Protein AF-A0A6P5JGG5-F1 (afdb_monomer)

Solvent-accessible surface area (backbone atoms only — not comparable to full-atom values): 11996 Å² total; per-residue (Å²): 116,68,72,63,50,55,55,50,57,61,66,70,49,57,68,66,60,53,52,51,54,51,48,25,52,50,51,41,48,39,41,73,68,64,76,42,62,71,80,71,36,51,83,51,68,70,52,35,77,75,64,67,46,61,65,31,62,60,45,39,80,40,52,75,60,67,95,48,72,66,32,54,51,52,52,52,51,49,55,51,48,55,53,49,52,56,50,48,56,54,50,48,52,17,49,50,34,15,51,49,33,42,54,17,65,76,40,54,86,45,74,42,68,51,94,83,77,43,79,47,43,27,62,50,46,50,58,52,50,41,52,50,37,47,73,74,68,47,70,52,68,41,42,50,50,10,43,52,53,19,48,53,50,42,39,50,68,65,47,40,36,73,38,98,87,36,62,72,75,82,68,79,57,69,69,56,51,73,72,65,60,74,77,77,84,57,92,82,68,72,71,55,78,89,70,45,92,84,68,58,82,77,75,75,79,120

Foldseek 3Di:
DVVVVVVVVLVPQPPVLNVLLVLLVVLQVCCVVVVDPPVQLDDDPVCCVPVVPCVSVVSVVSYQDHPDPSSVVVSVVSSVVSVVVVVVVLQVLLQVLLVLQLVLVVQQVDWDQDVVPDIDGSNCVLVVVLVVCVVVVHDSVSSVNSNVVSVVVCCQQPPQCPDDVRDRPDDDPVVCCVVPVDPDDDPPDDDDLVPDPPDDPVVVPD

Mean predicted aligned error: 13.87 Å

Structure (mmCIF, N/CA/C/O backbone):
data_AF-A0A6P5JGG5-F1
#
_entry.id   AF-A0A6P5JGG5-F1
#
loop_
_atom_site.group_PDB
_atom_site.id
_atom_site.type_symbol
_atom_site.label_atom_id
_atom_site.label_alt_id
_atom_site.label_comp_id
_atom_site.label_asym_id
_atom_site.label_entity_id
_atom_site.label_seq_id
_atom_site.pdbx_PDB_ins_code
_atom_site.Cartn_x
_atom_site.Cartn_y
_atom_site.Cartn_z
_atom_site.occupancy
_atom_site.B_iso_or_equiv
_atom_site.auth_seq_id
_atom_site.auth_comp_id
_atom_site.auth_asym_id
_atom_site.auth_atom_id
_atom_site.pdbx_PDB_model_num
ATOM 1 N N . MET A 1 1 ? 30.081 -18.752 -0.413 1.00 55.19 1 MET A N 1
ATOM 2 C CA . MET A 1 1 ? 28.907 -18.339 0.394 1.00 55.19 1 MET A CA 1
ATOM 3 C C . MET A 1 1 ? 28.265 -17.038 -0.102 1.00 55.19 1 MET A C 1
ATOM 5 O O . MET A 1 1 ? 27.046 -16.999 -0.140 1.00 55.19 1 MET A O 1
ATOM 9 N N . ALA A 1 2 ? 29.020 -16.039 -0.586 1.00 57.62 2 ALA A N 1
ATOM 10 C CA . ALA A 1 2 ? 28.464 -14.767 -1.088 1.00 57.62 2 ALA A CA 1
ATOM 11 C C . ALA A 1 2 ? 27.494 -14.886 -2.290 1.00 57.62 2 ALA A C 1
ATOM 13 O O . ALA A 1 2 ? 26.448 -14.246 -2.296 1.00 57.62 2 ALA A O 1
ATOM 14 N N . GLN A 1 3 ? 27.770 -15.761 -3.269 1.00 54.59 3 GLN A N 1
ATOM 15 C CA . GLN A 1 3 ? 26.869 -15.963 -4.422 1.00 54.59 3 GLN A CA 1
ATOM 16 C C . GLN A 1 3 ? 25.489 -16.525 -4.040 1.00 54.59 3 GLN A C 1
ATOM 18 O O . GLN A 1 3 ? 24.505 -16.249 -4.720 1.00 54.59 3 GLN A O 1
ATOM 23 N N . ARG A 1 4 ? 25.399 -17.288 -2.939 1.00 57.53 4 ARG A N 1
ATOM 24 C CA . ARG A 1 4 ? 24.115 -17.803 -2.439 1.00 57.53 4 ARG A CA 1
ATOM 25 C C . ARG A 1 4 ? 23.278 -16.714 -1.759 1.00 57.53 4 ARG A C 1
ATOM 27 O O . ARG A 1 4 ? 22.061 -16.806 -1.804 1.00 57.53 4 ARG A O 1
ATOM 34 N N . GLY A 1 5 ? 23.917 -15.687 -1.190 1.00 62.41 5 GLY A N 1
ATOM 35 C CA . GLY A 1 5 ? 23.232 -14.533 -0.599 1.00 62.41 5 GLY A CA 1
ATOM 36 C C . GLY A 1 5 ? 22.584 -13.640 -1.657 1.00 62.41 5 GLY A C 1
ATOM 37 O O . GLY A 1 5 ? 21.387 -13.395 -1.592 1.00 62.41 5 GLY A O 1
ATOM 38 N N . LEU A 1 6 ? 23.336 -13.263 -2.696 1.00 59.03 6 LEU A N 1
ATOM 39 C CA . LEU A 1 6 ? 22.831 -12.389 -3.768 1.00 59.03 6 LEU A CA 1
ATOM 40 C C . LEU A 1 6 ? 21.697 -13.028 -4.581 1.00 59.03 6 LEU A C 1
ATOM 42 O O . LEU A 1 6 ? 20.730 -12.359 -4.936 1.00 59.03 6 LEU A O 1
ATOM 46 N N . ALA A 1 7 ? 21.788 -14.331 -4.864 1.00 61.91 7 ALA A N 1
ATOM 47 C CA . ALA A 1 7 ? 20.718 -15.046 -5.556 1.00 61.91 7 ALA A CA 1
ATOM 48 C C . ALA A 1 7 ? 19.444 -15.156 -4.697 1.00 61.91 7 ALA A C 1
ATOM 50 O O . ALA A 1 7 ? 18.340 -15.096 -5.234 1.00 61.91 7 ALA A O 1
ATOM 51 N N . ALA A 1 8 ? 19.592 -15.281 -3.374 1.00 63.12 8 ALA A N 1
ATOM 52 C CA . ALA A 1 8 ? 18.467 -15.286 -2.445 1.00 63.12 8 ALA A CA 1
ATOM 53 C C . ALA A 1 8 ? 17.821 -13.895 -2.327 1.00 63.12 8 ALA A C 1
ATOM 55 O O . ALA A 1 8 ? 16.601 -13.796 -2.420 1.00 63.12 8 ALA A O 1
ATOM 56 N N . GLU A 1 9 ? 18.616 -12.826 -2.216 1.00 63.34 9 GLU A N 1
ATOM 57 C CA . GLU A 1 9 ? 18.125 -11.438 -2.211 1.00 63.34 9 GLU A CA 1
ATOM 58 C C . GLU A 1 9 ? 17.401 -11.087 -3.513 1.00 63.34 9 GLU A C 1
ATOM 60 O O . GLU A 1 9 ? 16.305 -10.529 -3.490 1.00 63.34 9 GLU A O 1
ATOM 65 N N . PHE A 1 10 ? 17.947 -11.500 -4.660 1.00 61.75 10 PHE A N 1
ATOM 66 C CA . PHE A 1 10 ? 17.285 -11.319 -5.950 1.00 61.75 10 PHE A CA 1
ATOM 67 C C . PHE A 1 10 ? 15.954 -12.077 -6.025 1.00 61.75 10 PHE A C 1
ATOM 69 O O . PHE A 1 10 ? 15.015 -11.621 -6.671 1.00 61.75 10 PHE A O 1
ATOM 76 N N . TRP A 1 11 ? 15.829 -13.230 -5.366 1.00 61.38 11 TRP A N 1
ATOM 77 C CA . TRP A 1 11 ? 14.583 -13.997 -5.376 1.00 61.38 11 TRP A CA 1
ATOM 78 C C . TRP A 1 11 ? 13.493 -13.428 -4.461 1.00 61.38 11 TRP A C 1
ATOM 80 O O . TRP A 1 11 ? 12.318 -13.692 -4.700 1.00 61.38 11 TRP A O 1
ATOM 90 N N . GLN A 1 12 ? 13.860 -12.613 -3.468 1.00 67.38 12 GLN A N 1
ATOM 91 C CA . GLN A 1 12 ? 12.904 -11.950 -2.574 1.00 67.38 12 GLN A CA 1
ATOM 92 C C . GLN A 1 12 ? 12.231 -10.719 -3.195 1.00 67.38 12 GLN A C 1
ATOM 94 O O . GLN A 1 12 ? 11.143 -10.333 -2.772 1.00 67.38 12 GLN A O 1
ATOM 99 N N . VAL A 1 13 ? 12.846 -10.103 -4.207 1.00 69.50 13 VAL A N 1
ATOM 100 C CA . VAL A 1 13 ? 12.252 -8.966 -4.923 1.00 69.50 13 VAL A CA 1
ATOM 101 C C . VAL A 1 13 ? 11.048 -9.450 -5.750 1.00 69.50 13 VAL A C 1
ATOM 103 O O . VAL A 1 13 ? 11.174 -10.465 -6.446 1.00 69.50 13 VAL A O 1
ATOM 106 N N . PRO A 1 14 ? 9.903 -8.729 -5.751 1.00 73.69 14 PRO A N 1
ATOM 107 C CA . PRO A 1 14 ? 8.733 -9.106 -6.539 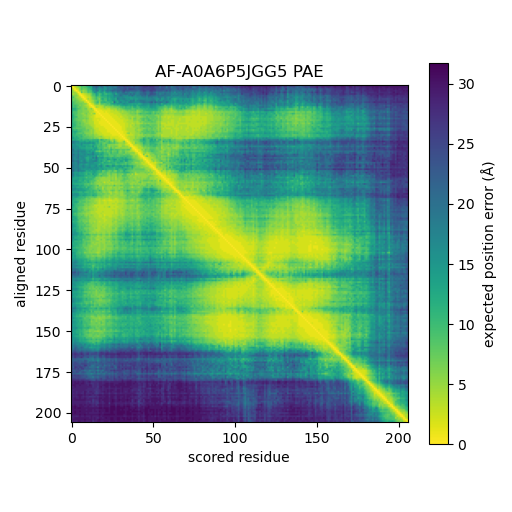1.00 73.69 14 PRO A CA 1
ATOM 108 C C . PRO A 1 14 ? 9.096 -9.394 -7.997 1.00 73.69 14 PRO A C 1
ATOM 110 O O . PRO A 1 14 ? 9.835 -8.631 -8.627 1.00 73.69 14 PRO A O 1
ATOM 113 N N . ALA A 1 15 ? 8.552 -10.483 -8.552 1.00 76.38 15 ALA A N 1
ATOM 114 C CA . ALA A 1 15 ? 8.875 -10.935 -9.908 1.00 76.38 15 ALA A CA 1
ATOM 115 C C . ALA A 1 15 ? 8.672 -9.829 -10.957 1.00 76.38 15 ALA A C 1
ATOM 117 O O . ALA A 1 15 ? 9.469 -9.706 -11.886 1.00 76.38 15 ALA A O 1
ATOM 118 N N . VAL A 1 16 ? 7.654 -8.988 -10.754 1.00 79.06 16 VAL A N 1
ATOM 119 C CA . VAL A 1 16 ? 7.339 -7.836 -11.607 1.00 79.06 16 VAL A CA 1
ATOM 120 C C . VAL A 1 16 ? 8.477 -6.814 -11.606 1.00 79.06 16 VAL A C 1
ATOM 122 O O . VAL A 1 16 ? 8.940 -6.434 -12.677 1.00 79.06 16 VAL A O 1
ATOM 125 N N . THR A 1 17 ? 8.994 -6.429 -10.435 1.00 83.00 17 THR A N 1
ATOM 126 C CA . THR A 1 17 ? 10.104 -5.472 -10.317 1.00 83.00 17 THR A CA 1
ATOM 127 C C . THR A 1 17 ? 11.356 -5.999 -11.010 1.00 83.00 17 THR A C 1
ATOM 129 O O . THR A 1 17 ? 11.998 -5.265 -11.751 1.00 83.00 17 THR A O 1
ATOM 132 N N . ARG A 1 18 ? 11.685 -7.286 -10.843 1.00 83.19 18 ARG A N 1
ATOM 133 C CA . ARG A 1 18 ? 12.862 -7.886 -11.497 1.00 83.19 18 ARG A CA 1
ATOM 134 C C . ARG A 1 18 ? 12.721 -7.987 -13.006 1.00 83.19 18 ARG A C 1
ATOM 136 O O . ARG A 1 18 ? 13.678 -7.730 -13.726 1.00 83.19 18 ARG A O 1
ATOM 143 N N . ALA A 1 19 ? 11.551 -8.414 -13.480 1.00 84.44 19 ALA A N 1
ATOM 144 C CA . ALA A 1 19 ? 11.280 -8.507 -14.907 1.00 84.44 19 ALA A CA 1
ATOM 145 C C . ALA A 1 19 ? 11.372 -7.118 -15.545 1.00 84.44 19 ALA A C 1
ATOM 147 O O . ALA A 1 19 ? 11.990 -6.970 -16.595 1.00 84.44 19 ALA A O 1
ATOM 148 N N . TYR A 1 20 ? 10.843 -6.096 -14.866 1.00 85.19 20 TYR A N 1
ATOM 149 C CA . TYR A 1 20 ? 10.908 -4.711 -15.312 1.00 85.19 20 TYR A CA 1
ATOM 150 C C . TYR A 1 20 ? 12.345 -4.177 -15.350 1.00 85.19 20 TYR A C 1
ATOM 152 O O . TYR A 1 20 ? 12.772 -3.656 -16.379 1.00 85.19 20 TYR A O 1
ATOM 160 N N . THR A 1 21 ? 13.132 -4.351 -14.282 1.00 85.31 21 THR A N 1
ATOM 161 C CA . THR A 1 21 ? 14.531 -3.887 -14.253 1.00 85.31 21 THR A CA 1
ATOM 162 C C . THR A 1 21 ? 15.405 -4.638 -15.258 1.00 85.31 21 THR A C 1
ATOM 164 O O . THR A 1 21 ? 16.202 -4.009 -15.954 1.00 85.31 21 THR A O 1
ATOM 167 N N . ALA A 1 22 ? 15.219 -5.951 -15.420 1.00 86.56 22 ALA A N 1
ATOM 168 C CA . ALA A 1 22 ? 15.910 -6.736 -16.442 1.00 86.56 22 ALA A CA 1
ATOM 169 C C . ALA A 1 22 ? 15.546 -6.272 -17.857 1.00 86.56 22 ALA A C 1
ATOM 171 O O . ALA A 1 22 ? 16.435 -6.106 -18.689 1.00 86.56 22 ALA A O 1
ATOM 172 N N . ALA A 1 23 ? 14.264 -6.005 -18.119 1.00 86.94 23 ALA A N 1
ATOM 173 C CA . ALA A 1 23 ? 13.815 -5.494 -19.405 1.00 86.94 23 ALA A CA 1
ATOM 174 C C . ALA A 1 23 ? 14.431 -4.120 -19.711 1.00 86.94 23 ALA A C 1
ATOM 176 O O . ALA A 1 23 ? 14.929 -3.937 -20.815 1.00 86.94 23 ALA A O 1
ATOM 177 N N . CYS A 1 24 ? 14.505 -3.212 -18.729 1.00 86.44 24 CYS A N 1
ATOM 178 C CA . CYS A 1 24 ? 15.156 -1.905 -18.879 1.00 86.44 24 CYS A CA 1
ATOM 179 C C . CYS A 1 24 ? 16.655 -2.033 -19.204 1.00 86.44 24 CYS A C 1
ATOM 181 O O . CYS A 1 24 ? 17.160 -1.360 -20.102 1.00 86.44 24 CYS A O 1
ATOM 183 N N . VAL A 1 25 ? 17.381 -2.920 -18.508 1.00 86.50 25 VAL A N 1
ATOM 184 C CA . VAL A 1 25 ? 18.809 -3.174 -18.788 1.00 86.50 25 VAL A CA 1
ATOM 185 C C . VAL A 1 25 ? 18.995 -3.773 -20.180 1.00 86.50 25 VAL A C 1
ATOM 187 O O . VAL A 1 25 ? 19.870 -3.328 -20.919 1.00 86.50 25 VAL A O 1
ATOM 190 N N . LEU A 1 26 ? 18.162 -4.745 -20.559 1.00 87.62 26 LEU A N 1
ATOM 191 C CA . LEU A 1 26 ? 18.212 -5.385 -21.874 1.00 87.62 26 LEU A CA 1
ATOM 192 C C . LEU A 1 26 ? 17.920 -4.394 -23.000 1.00 87.62 26 LEU A C 1
ATOM 194 O O . LEU A 1 26 ? 18.652 -4.373 -23.987 1.00 87.62 26 LEU A O 1
ATOM 198 N N . THR A 1 27 ? 16.898 -3.547 -22.854 1.00 84.38 27 THR A N 1
ATOM 199 C CA . THR A 1 27 ? 16.580 -2.526 -23.858 1.00 84.38 27 THR A CA 1
ATOM 200 C C . THR A 1 27 ? 17.710 -1.518 -24.005 1.00 84.38 27 THR A C 1
ATOM 202 O O . THR A 1 27 ? 18.071 -1.171 -25.126 1.00 84.38 27 THR A O 1
ATOM 205 N N . THR A 1 28 ? 18.329 -1.092 -22.902 1.00 85.88 28 THR A N 1
ATOM 206 C CA . THR A 1 28 ? 19.454 -0.156 -22.969 1.00 85.88 28 THR A CA 1
ATOM 207 C C . THR A 1 28 ? 20.703 -0.809 -23.566 1.00 85.88 28 THR A C 1
ATOM 209 O O . THR A 1 28 ? 21.387 -0.186 -24.375 1.00 85.88 28 THR A O 1
ATOM 212 N N . ALA A 1 29 ? 20.984 -2.076 -23.249 1.00 85.38 29 ALA A N 1
ATOM 213 C CA . ALA A 1 29 ? 22.081 -2.826 -23.858 1.00 85.38 29 ALA A CA 1
ATOM 214 C C . ALA A 1 29 ? 21.872 -3.037 -25.368 1.00 85.38 29 ALA A C 1
ATOM 216 O O . ALA A 1 29 ? 22.810 -2.865 -26.141 1.00 85.38 29 ALA A O 1
ATOM 217 N N . ALA A 1 30 ? 20.645 -3.336 -25.807 1.00 84.50 30 ALA A N 1
ATOM 218 C CA . ALA A 1 30 ? 20.314 -3.490 -27.224 1.00 84.50 30 ALA A CA 1
ATOM 219 C C . ALA A 1 30 ? 20.532 -2.197 -28.029 1.00 84.50 30 ALA A C 1
ATOM 221 O O . ALA A 1 30 ? 20.977 -2.258 -29.174 1.00 84.50 30 ALA A O 1
ATOM 222 N N . VAL A 1 31 ? 20.273 -1.033 -27.423 1.00 81.62 31 VAL A N 1
ATOM 223 C CA . VAL A 1 31 ? 20.563 0.274 -28.036 1.00 81.62 31 VAL A CA 1
ATOM 224 C C . VAL A 1 31 ? 22.072 0.528 -28.125 1.00 81.62 31 VAL A C 1
ATOM 226 O O . VAL A 1 31 ? 22.538 1.049 -29.133 1.00 81.62 31 VAL A O 1
ATOM 229 N N . GLN A 1 32 ? 22.849 0.121 -27.115 1.00 80.75 32 GLN A N 1
ATOM 230 C CA . GLN A 1 32 ? 24.312 0.285 -27.113 1.00 80.75 32 GLN A CA 1
ATOM 231 C C . GLN A 1 32 ? 25.035 -0.664 -28.076 1.00 80.75 32 GLN A C 1
ATOM 233 O O . GLN A 1 32 ? 26.089 -0.321 -28.595 1.00 80.75 32 GLN A O 1
ATOM 238 N N . LEU A 1 33 ? 24.467 -1.844 -28.334 1.00 84.25 33 LEU A N 1
ATOM 239 C CA . LEU A 1 33 ? 24.951 -2.779 -29.354 1.00 84.25 33 LEU A CA 1
ATOM 240 C C . LEU A 1 33 ? 24.540 -2.371 -30.780 1.00 84.25 33 LEU A C 1
ATOM 242 O O . LEU A 1 33 ? 24.720 -3.157 -31.706 1.00 84.25 33 LEU A O 1
ATOM 246 N N . GLU A 1 34 ? 23.937 -1.188 -30.945 1.00 81.19 34 GLU A N 1
ATOM 247 C CA . GLU A 1 34 ? 23.398 -0.662 -32.207 1.00 81.19 34 GLU A CA 1
ATOM 248 C C . GLU A 1 34 ? 22.393 -1.600 -32.907 1.00 81.19 34 GLU A C 1
ATOM 250 O O . GLU A 1 34 ? 22.051 -1.404 -34.072 1.00 81.19 34 GLU A O 1
ATOM 255 N N . LEU A 1 35 ? 21.843 -2.590 -32.189 1.00 74.56 35 LEU A N 1
ATOM 256 C CA . LEU A 1 35 ? 20.816 -3.499 -32.709 1.00 74.56 35 LEU A CA 1
ATOM 257 C C . LEU A 1 35 ? 19.504 -2.751 -32.989 1.00 74.56 35 LEU A C 1
ATOM 259 O O . LEU A 1 35 ? 18.740 -3.145 -33.869 1.00 74.56 35 LEU A O 1
ATOM 263 N N . ILE A 1 36 ? 19.232 -1.685 -32.226 1.00 73.75 36 ILE A N 1
ATOM 264 C CA . ILE A 1 36 ? 18.039 -0.843 -32.350 1.00 73.75 36 ILE A CA 1
ATOM 265 C C . ILE A 1 36 ? 18.444 0.624 -32.178 1.00 73.75 36 ILE A C 1
ATOM 267 O O . ILE A 1 36 ? 19.040 0.997 -31.169 1.00 73.75 36 ILE A O 1
ATOM 271 N N . THR A 1 37 ? 18.096 1.486 -33.137 1.00 76.25 37 THR A N 1
ATOM 272 C CA . THR A 1 37 ? 18.395 2.920 -33.024 1.00 76.25 37 THR A CA 1
ATOM 273 C C . THR A 1 37 ? 17.428 3.612 -32.051 1.00 76.25 37 THR A C 1
ATOM 275 O O . THR A 1 37 ? 16.229 3.316 -32.065 1.00 76.25 37 THR A O 1
ATOM 278 N N . PRO A 1 38 ? 17.884 4.593 -31.244 1.00 71.50 38 PRO A N 1
ATOM 279 C CA . PRO A 1 38 ? 17.025 5.320 -30.298 1.00 71.50 38 PRO A CA 1
ATOM 280 C C . PRO A 1 38 ? 15.770 5.934 -30.945 1.00 71.50 38 PRO A C 1
ATOM 282 O O . PRO A 1 38 ? 14.702 5.991 -30.337 1.00 71.50 38 PRO A O 1
ATOM 285 N N . PHE A 1 39 ? 15.868 6.327 -32.220 1.00 71.12 39 PHE A N 1
ATOM 286 C CA . PHE A 1 39 ? 14.763 6.874 -33.014 1.00 71.12 39 PHE A CA 1
ATOM 287 C C . PHE A 1 39 ? 13.596 5.890 -33.224 1.00 71.12 39 PHE A C 1
ATOM 289 O O . PHE A 1 39 ? 12.461 6.304 -33.473 1.00 71.12 39 PHE A O 1
ATOM 296 N N . GLN A 1 40 ? 13.830 4.581 -33.107 1.00 64.69 40 GLN A N 1
ATOM 297 C CA . GLN A 1 40 ? 12.775 3.568 -33.190 1.00 64.69 40 GLN A CA 1
ATOM 298 C C . GLN A 1 40 ? 12.011 3.375 -31.870 1.00 64.69 40 GLN A C 1
ATOM 300 O O . GLN A 1 40 ? 10.898 2.854 -31.903 1.00 64.69 40 GLN A O 1
ATOM 305 N N . LEU A 1 41 ? 12.556 3.828 -30.736 1.00 68.94 41 LEU A N 1
ATOM 306 C CA . LEU A 1 41 ? 11.903 3.753 -29.421 1.00 68.94 41 LEU A CA 1
ATOM 307 C C . LEU A 1 41 ? 11.183 5.051 -29.033 1.00 68.94 41 LEU A C 1
ATOM 309 O O . LEU A 1 41 ? 10.372 5.051 -28.107 1.00 68.94 41 LEU A O 1
ATOM 313 N N . TYR A 1 42 ? 11.464 6.153 -29.732 1.00 69.44 42 TYR A N 1
ATOM 314 C CA . TYR A 1 42 ? 10.797 7.425 -29.482 1.00 69.44 42 TYR A CA 1
ATOM 315 C C . TYR A 1 42 ? 9.284 7.321 -29.727 1.00 69.44 42 TYR A C 1
ATOM 317 O O . TYR A 1 42 ? 8.829 6.700 -30.699 1.00 69.44 42 TYR A O 1
ATOM 325 N N . PHE A 1 43 ? 8.511 7.944 -28.834 1.00 71.06 43 PHE A N 1
ATOM 326 C CA . PHE A 1 43 ? 7.058 7.985 -28.910 1.00 71.06 43 PHE A CA 1
ATOM 327 C C . PHE A 1 43 ? 6.625 8.864 -30.089 1.00 71.06 43 PHE A C 1
ATOM 329 O O . PHE A 1 43 ? 6.762 10.084 -30.051 1.00 71.06 43 PHE A O 1
ATOM 336 N N . ASN A 1 44 ? 6.103 8.240 -31.147 1.00 73.75 44 ASN A N 1
ATOM 337 C CA . ASN A 1 44 ? 5.507 8.946 -32.277 1.00 73.75 44 ASN A CA 1
ATOM 338 C C . ASN A 1 44 ? 4.041 8.499 -32.450 1.00 73.75 44 ASN A C 1
ATOM 340 O O . ASN A 1 44 ? 3.809 7.378 -32.919 1.00 73.75 44 ASN A O 1
ATOM 344 N N . PRO A 1 45 ? 3.060 9.339 -32.070 1.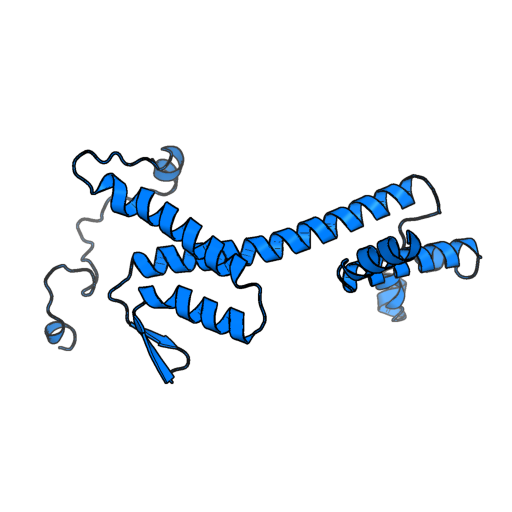00 65.38 45 PRO A N 1
ATOM 345 C CA . PRO A 1 45 ? 1.648 8.961 -32.052 1.00 65.38 45 PRO A CA 1
ATOM 346 C C . PRO A 1 45 ? 1.102 8.642 -33.452 1.00 65.38 45 PRO A C 1
ATOM 348 O O . PRO A 1 45 ? 0.327 7.697 -33.597 1.00 65.38 45 PRO A O 1
ATOM 351 N N . ASP A 1 46 ? 1.562 9.326 -34.504 1.00 71.50 46 ASP A N 1
ATOM 352 C CA . ASP A 1 46 ? 1.093 9.095 -35.877 1.00 71.50 46 ASP A CA 1
ATOM 353 C C . ASP A 1 46 ? 1.404 7.680 -36.386 1.00 71.50 46 ASP A C 1
ATOM 355 O O . ASP A 1 46 ? 0.567 7.044 -37.033 1.00 71.50 46 ASP A O 1
ATOM 359 N N . LEU A 1 47 ? 2.588 7.143 -36.070 1.00 63.91 47 LEU A N 1
ATOM 360 C CA . LEU A 1 47 ? 2.967 5.783 -36.475 1.00 63.91 47 LEU A CA 1
ATOM 361 C C . LEU A 1 47 ? 2.276 4.700 -35.639 1.00 63.91 47 LEU A C 1
ATOM 363 O O . LEU A 1 47 ? 2.051 3.597 -36.141 1.00 63.91 47 LEU A O 1
ATOM 367 N N . ILE A 1 48 ? 1.926 5.000 -34.390 1.00 70.81 48 ILE A N 1
ATOM 368 C CA . ILE A 1 48 ? 1.243 4.057 -33.499 1.00 70.81 48 ILE A CA 1
ATOM 369 C C . ILE A 1 48 ? -0.199 3.851 -33.971 1.00 70.81 48 ILE A C 1
ATOM 371 O O . ILE A 1 48 ? -0.615 2.707 -34.152 1.00 70.81 48 ILE A O 1
ATOM 375 N N . PHE A 1 49 ? -0.926 4.935 -34.261 1.00 71.94 49 PHE A N 1
ATOM 376 C CA . PHE A 1 49 ? -2.334 4.857 -34.659 1.00 71.94 49 PHE A CA 1
ATOM 377 C C . PHE A 1 49 ? -2.543 4.482 -36.131 1.00 71.94 49 PHE A C 1
ATOM 379 O O . PHE A 1 49 ? -3.516 3.803 -36.443 1.00 71.94 49 PHE A O 1
ATOM 386 N N . ARG A 1 50 ? -1.640 4.869 -37.046 1.00 74.44 50 ARG A N 1
ATOM 387 C CA . ARG A 1 50 ? -1.791 4.541 -38.479 1.00 74.44 50 ARG A CA 1
ATOM 388 C C . ARG A 1 50 ? -1.149 3.220 -38.900 1.00 74.44 50 ARG A C 1
ATOM 390 O O . ARG A 1 50 ? -1.597 2.633 -39.879 1.00 74.44 50 ARG A O 1
ATOM 397 N N . LYS A 1 51 ? -0.090 2.760 -38.220 1.00 74.94 51 LYS A N 1
ATOM 398 C CA . LYS A 1 51 ? 0.670 1.547 -38.596 1.00 74.94 51 LYS A CA 1
ATOM 399 C C . LYS A 1 51 ? 0.692 0.453 -37.519 1.00 74.94 51 LYS A C 1
ATOM 401 O O . LYS A 1 51 ? 1.457 -0.496 -37.664 1.00 74.94 51 LYS A O 1
ATOM 406 N N . PHE A 1 52 ? -0.118 0.570 -36.460 1.00 76.00 52 PHE A N 1
ATOM 407 C CA . PHE A 1 52 ? -0.248 -0.427 -35.382 1.00 76.00 52 PHE A CA 1
ATOM 408 C C . PHE A 1 52 ? 1.089 -0.860 -34.742 1.00 76.00 52 PHE A C 1
ATOM 410 O O . PHE A 1 52 ? 1.253 -2.000 -34.310 1.00 76.00 52 PHE A O 1
ATOM 417 N N . GLN 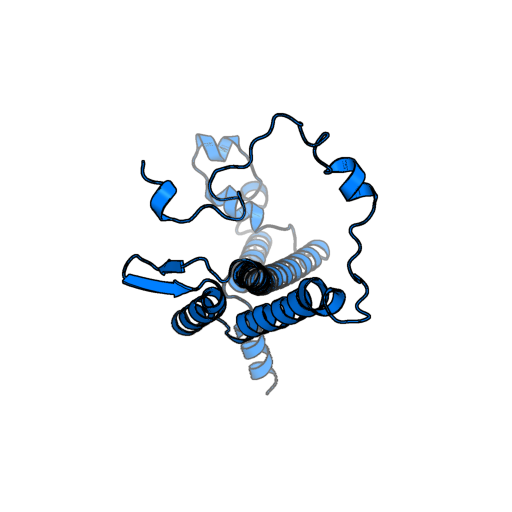A 1 53 ? 2.060 0.053 -34.630 1.00 74.94 53 GLN A N 1
ATOM 418 C CA . GLN A 1 53 ? 3.352 -0.224 -33.983 1.00 74.94 53 GLN A CA 1
ATOM 419 C C . GLN A 1 53 ? 3.272 -0.098 -32.449 1.00 74.94 53 GLN A C 1
ATOM 421 O O . GLN A 1 53 ? 3.959 0.725 -31.844 1.00 74.94 53 GLN A O 1
ATOM 426 N N . VAL A 1 54 ? 2.417 -0.902 -31.808 1.00 77.12 54 VAL A N 1
ATOM 427 C CA . VAL A 1 54 ? 2.123 -0.843 -30.357 1.00 77.12 54 VAL A CA 1
ATOM 428 C C . VAL A 1 54 ? 3.329 -1.124 -29.462 1.00 77.12 54 VAL A C 1
ATOM 430 O O . VAL A 1 54 ? 3.388 -0.621 -28.342 1.00 77.12 54 VAL A O 1
ATOM 433 N N . TRP A 1 55 ? 4.332 -1.853 -29.955 1.00 71.25 55 TRP A N 1
ATOM 434 C CA . TRP A 1 55 ? 5.571 -2.110 -29.215 1.00 71.25 55 TRP A CA 1
ATOM 435 C C . TRP A 1 55 ? 6.296 -0.824 -28.797 1.00 71.25 55 TRP A C 1
ATOM 437 O O . TRP A 1 55 ? 6.917 -0.814 -27.738 1.00 71.25 55 TRP A O 1
ATOM 447 N N . ARG A 1 56 ? 6.147 0.277 -29.555 1.00 76.31 56 ARG A N 1
ATOM 448 C CA . ARG A 1 56 ? 6.734 1.589 -29.224 1.00 76.31 56 ARG A CA 1
ATOM 449 C C . ARG A 1 56 ? 6.225 2.157 -27.903 1.00 76.31 56 ARG A C 1
ATOM 451 O O . ARG A 1 56 ? 6.974 2.852 -27.226 1.00 76.31 56 ARG A O 1
ATOM 458 N N . LEU A 1 57 ? 4.979 1.854 -27.532 1.00 73.75 57 LEU A N 1
ATOM 459 C CA . LEU A 1 57 ? 4.403 2.280 -26.256 1.00 73.75 57 LEU A CA 1
ATOM 460 C C . LEU A 1 57 ? 5.143 1.620 -25.100 1.00 73.75 57 LEU A C 1
ATOM 462 O O . LEU A 1 57 ? 5.602 2.302 -24.193 1.00 73.75 57 LEU A O 1
ATOM 466 N N . VAL A 1 58 ? 5.317 0.300 -25.172 1.00 75.38 58 VAL A N 1
ATOM 467 C CA . VAL A 1 58 ? 5.982 -0.470 -24.118 1.00 75.38 58 VAL A CA 1
ATOM 468 C C . VAL A 1 58 ? 7.462 -0.100 -24.041 1.00 75.38 58 VAL A C 1
ATOM 470 O O . VAL A 1 58 ? 7.958 0.222 -22.967 1.00 75.38 58 VAL A O 1
ATOM 473 N N . THR A 1 59 ? 8.175 -0.058 -25.169 1.00 75.88 59 THR A N 1
ATOM 474 C CA . THR A 1 59 ? 9.615 0.248 -25.177 1.00 75.88 59 THR A CA 1
ATOM 475 C C . THR A 1 59 ? 9.938 1.668 -24.717 1.00 75.88 59 THR A C 1
ATOM 477 O O . THR A 1 59 ? 11.042 1.898 -24.234 1.00 75.88 59 THR A O 1
ATOM 480 N N . ASN A 1 60 ? 8.998 2.613 -24.833 1.00 75.50 60 ASN A N 1
ATOM 481 C CA . ASN A 1 60 ? 9.180 3.974 -24.332 1.00 75.50 60 ASN A CA 1
ATOM 482 C C . ASN A 1 60 ? 9.251 4.023 -22.797 1.00 75.50 60 ASN A C 1
ATOM 484 O O . ASN A 1 60 ? 10.112 4.709 -22.261 1.00 75.50 60 ASN A O 1
ATOM 488 N N . PHE A 1 61 ? 8.422 3.241 -22.098 1.00 75.19 61 PHE A N 1
ATOM 489 C CA . PHE A 1 61 ? 8.478 3.145 -20.634 1.00 75.19 61 PHE A CA 1
ATOM 490 C C . PHE A 1 61 ? 9.733 2.421 -20.123 1.00 75.19 61 PHE A C 1
ATOM 492 O O . PHE A 1 61 ? 10.180 2.671 -19.005 1.00 75.19 61 PHE A O 1
ATOM 499 N N . LEU A 1 62 ? 10.307 1.526 -20.933 1.00 75.38 62 LEU A N 1
ATOM 500 C CA . LEU A 1 62 ? 11.501 0.752 -20.579 1.00 75.38 62 LEU A CA 1
ATOM 501 C C . LEU A 1 62 ? 12.814 1.506 -20.861 1.00 75.38 62 LEU A C 1
ATOM 503 O O . LEU A 1 62 ? 13.850 1.186 -20.276 1.00 75.38 62 LEU A O 1
ATOM 507 N N . PHE A 1 63 ? 12.797 2.498 -21.755 1.00 78.31 63 PHE A N 1
ATOM 508 C CA . PHE A 1 63 ? 13.997 3.207 -22.189 1.00 78.31 63 PHE A CA 1
ATOM 509 C C . PHE A 1 63 ? 14.206 4.521 -21.427 1.00 78.31 63 PHE A C 1
ATOM 511 O O . PHE A 1 63 ? 13.548 5.524 -21.689 1.00 78.31 63 PHE A O 1
ATOM 518 N N . PHE A 1 64 ? 15.202 4.535 -20.538 1.00 73.00 64 PHE A N 1
ATOM 519 C CA . PHE A 1 64 ? 15.579 5.710 -19.734 1.00 73.00 64 PHE A CA 1
ATOM 520 C C . PHE A 1 64 ? 16.736 6.535 -20.325 1.00 73.00 64 PHE A C 1
ATOM 522 O O . PHE A 1 64 ? 17.197 7.487 -19.696 1.00 73.00 64 PHE A O 1
ATOM 529 N N . GLY A 1 65 ? 17.216 6.188 -21.524 1.00 76.19 65 GLY A N 1
ATOM 530 C CA . GLY A 1 65 ? 18.345 6.856 -22.177 1.00 76.19 65 GLY A CA 1
ATOM 531 C C . GLY A 1 65 ? 19.652 6.046 -22.162 1.00 76.19 65 GLY A C 1
ATOM 532 O O . GLY A 1 65 ? 19.649 4.864 -21.813 1.00 76.19 65 GLY A O 1
ATOM 533 N N . PRO A 1 66 ? 20.777 6.659 -22.584 1.00 77.06 66 PRO A N 1
ATOM 534 C CA . PRO A 1 66 ? 22.078 5.992 -22.676 1.00 77.06 66 PRO A CA 1
ATOM 535 C C . PRO A 1 66 ? 22.626 5.561 -21.306 1.00 77.06 66 PRO A C 1
ATOM 537 O O . PRO A 1 66 ? 22.280 6.139 -20.273 1.00 77.06 66 PRO A O 1
ATOM 540 N N . LEU A 1 67 ? 23.523 4.561 -21.299 1.00 78.00 67 LEU A N 1
ATOM 541 C CA . LEU A 1 67 ? 24.194 4.105 -20.073 1.00 78.00 67 LEU A CA 1
ATOM 542 C C . LEU A 1 67 ? 25.067 5.230 -19.509 1.00 78.00 67 LEU A C 1
ATOM 544 O O . LEU A 1 67 ? 26.137 5.530 -20.031 1.00 78.00 67 LEU A O 1
ATOM 548 N N . GLY A 1 68 ? 24.596 5.841 -18.430 1.00 82.31 68 GLY A N 1
ATOM 549 C CA . GLY A 1 68 ? 25.284 6.907 -17.719 1.00 82.31 68 GLY A CA 1
ATOM 550 C C . GLY A 1 68 ? 24.683 7.118 -16.335 1.00 82.31 68 GLY A C 1
ATOM 551 O O . GLY A 1 68 ? 23.842 6.344 -15.872 1.00 82.31 68 GLY A O 1
ATOM 552 N N . PHE A 1 69 ? 25.093 8.199 -15.680 1.00 84.69 69 PHE A N 1
ATOM 553 C CA . PHE A 1 69 ? 24.653 8.540 -14.325 1.00 84.69 69 PHE A CA 1
ATOM 554 C C . PHE A 1 69 ? 23.126 8.687 -14.214 1.00 84.69 69 PHE A C 1
ATOM 556 O O . PHE A 1 69 ? 22.516 8.199 -13.265 1.00 84.69 69 PHE A O 1
ATOM 563 N N . SER A 1 70 ? 22.486 9.269 -15.234 1.00 83.62 70 SER A N 1
ATOM 564 C CA . SER A 1 70 ? 21.028 9.410 -15.305 1.00 83.62 70 SER A CA 1
ATOM 565 C C . SER A 1 70 ? 20.308 8.059 -15.341 1.00 83.62 70 SER A C 1
ATOM 567 O O . SER A 1 70 ? 19.315 7.888 -14.641 1.00 83.62 70 SER A O 1
ATOM 569 N N . PHE A 1 71 ? 20.805 7.076 -16.099 1.00 86.38 71 PHE A N 1
ATOM 570 C CA . PHE A 1 71 ? 20.203 5.737 -16.150 1.00 86.38 71 PHE A CA 1
ATOM 571 C C . PHE A 1 71 ? 20.261 5.044 -14.782 1.00 86.38 71 PHE A C 1
ATOM 573 O O . PHE A 1 71 ? 19.269 4.472 -14.330 1.00 86.38 71 PHE A O 1
ATOM 580 N N . PHE A 1 72 ? 21.398 5.152 -14.091 1.00 87.12 72 PHE A N 1
ATOM 581 C CA . PHE A 1 72 ? 21.583 4.557 -12.769 1.00 87.12 72 PHE A CA 1
ATOM 582 C C . PHE A 1 72 ? 20.599 5.115 -11.730 1.00 87.12 72 PHE A C 1
ATOM 584 O O . PHE A 1 72 ? 19.941 4.341 -11.036 1.00 87.12 72 PHE A O 1
ATOM 591 N N . PHE A 1 73 ? 20.426 6.439 -11.653 1.00 88.12 73 PHE A N 1
ATOM 592 C CA . PHE A 1 73 ? 19.454 7.022 -10.721 1.00 88.12 73 PHE A CA 1
ATOM 593 C C . PHE A 1 73 ? 18.009 6.709 -11.066 1.00 88.12 73 PHE A C 1
ATOM 595 O O . PHE A 1 73 ? 17.226 6.459 -10.154 1.00 88.12 73 PHE A O 1
ATOM 602 N N . ASN A 1 74 ? 17.651 6.689 -12.352 1.00 87.25 74 ASN A N 1
ATOM 603 C CA . ASN A 1 74 ? 16.313 6.271 -12.762 1.00 87.25 74 ASN A CA 1
ATOM 604 C C . ASN A 1 74 ? 16.039 4.827 -12.321 1.00 87.25 74 ASN A C 1
ATOM 606 O O . ASN A 1 74 ? 14.981 4.548 -11.765 1.00 87.25 74 ASN A O 1
ATOM 610 N N . MET A 1 75 ? 17.020 3.930 -12.465 1.00 86.06 75 MET A N 1
ATOM 611 C CA . MET A 1 75 ? 16.903 2.551 -11.991 1.00 86.06 75 MET A CA 1
ATOM 612 C C . MET A 1 75 ? 16.714 2.469 -10.468 1.00 86.06 75 MET A C 1
ATOM 614 O O . MET A 1 75 ? 15.837 1.743 -9.998 1.00 86.06 75 MET A O 1
ATOM 618 N N . LEU A 1 76 ? 17.494 3.230 -9.691 1.00 87.88 76 LEU A N 1
ATOM 619 C CA . LEU A 1 76 ? 17.337 3.286 -8.233 1.00 87.88 76 LEU A CA 1
ATOM 620 C C . LEU A 1 76 ? 15.974 3.849 -7.816 1.00 87.88 76 LEU A C 1
ATOM 622 O O . LEU A 1 76 ? 15.329 3.293 -6.929 1.00 87.88 76 LEU A O 1
ATOM 626 N N . PHE A 1 77 ? 15.518 4.921 -8.468 1.00 89.00 77 PHE A N 1
ATOM 627 C CA . PHE A 1 77 ? 14.220 5.529 -8.190 1.00 89.00 77 PHE A CA 1
ATOM 628 C C . PHE A 1 77 ? 13.075 4.550 -8.457 1.00 89.00 77 PHE A C 1
ATOM 630 O O . PHE A 1 77 ? 12.188 4.406 -7.622 1.00 89.00 77 PHE A O 1
ATOM 637 N N . LEU A 1 78 ? 13.120 3.818 -9.574 1.00 87.50 78 LEU A N 1
ATOM 638 C CA . LEU A 1 78 ? 12.124 2.795 -9.898 1.00 87.50 78 LEU A CA 1
ATOM 639 C C . LEU A 1 78 ? 12.124 1.664 -8.876 1.00 87.50 78 LEU A C 1
ATOM 641 O O . LEU A 1 78 ? 11.061 1.256 -8.415 1.00 87.50 78 LEU A O 1
ATOM 645 N N . PHE A 1 79 ? 13.304 1.170 -8.499 1.00 86.31 79 PHE A N 1
ATOM 646 C CA . PHE A 1 79 ? 13.415 0.120 -7.492 1.00 86.31 79 PHE A CA 1
ATOM 647 C C . PHE A 1 79 ? 12.800 0.561 -6.156 1.00 86.31 79 PHE A C 1
ATOM 649 O O . PHE A 1 79 ? 11.988 -0.165 -5.578 1.00 86.31 79 PHE A O 1
ATOM 656 N N . GLN A 1 80 ? 13.104 1.785 -5.715 1.00 87.50 80 GLN A N 1
ATOM 657 C CA . GLN A 1 80 ? 12.524 2.368 -4.508 1.00 87.50 80 GLN A CA 1
ATOM 658 C C . GLN A 1 80 ? 11.008 2.577 -4.634 1.00 87.50 80 GLN A C 1
ATOM 660 O O . GLN A 1 80 ? 10.274 2.306 -3.685 1.00 87.50 80 GLN A O 1
ATOM 665 N N . LEU A 1 81 ? 10.524 3.014 -5.799 1.00 89.12 81 LEU A N 1
ATOM 666 C CA . LEU A 1 81 ? 9.102 3.225 -6.067 1.00 89.12 81 LEU A CA 1
ATOM 667 C C . LEU A 1 81 ? 8.311 1.916 -5.978 1.00 89.12 81 LEU A C 1
ATOM 669 O O . LEU A 1 81 ? 7.267 1.879 -5.332 1.00 89.12 81 LEU A O 1
ATOM 673 N N . PHE A 1 82 ? 8.810 0.830 -6.574 1.00 86.56 82 PHE A N 1
ATOM 674 C CA . PHE A 1 82 ? 8.170 -0.482 -6.464 1.00 86.56 82 PHE A CA 1
ATOM 675 C C . PHE A 1 82 ? 8.182 -1.012 -5.024 1.00 86.56 82 PHE A C 1
ATOM 677 O O . PHE A 1 82 ? 7.192 -1.601 -4.592 1.00 86.56 82 PHE A O 1
ATOM 684 N N . GLY A 1 83 ? 9.259 -0.777 -4.266 1.00 86.19 83 GLY A N 1
ATOM 685 C CA . GLY A 1 83 ? 9.319 -1.120 -2.841 1.00 86.19 83 GLY A CA 1
ATOM 686 C C . GLY A 1 83 ? 8.300 -0.340 -2.004 1.00 86.19 83 GLY A C 1
ATOM 687 O O . GLY A 1 83 ? 7.563 -0.927 -1.208 1.00 86.19 83 GLY A O 1
ATOM 688 N N . LEU A 1 84 ? 8.196 0.973 -2.229 1.00 88.31 84 LEU A N 1
ATOM 689 C CA . LEU A 1 84 ? 7.193 1.829 -1.595 1.00 88.31 84 LEU A CA 1
ATOM 690 C C . LEU A 1 84 ? 5.778 1.351 -1.932 1.00 88.31 84 LEU A C 1
ATOM 692 O O . LEU A 1 84 ? 4.956 1.186 -1.037 1.00 88.31 84 LEU A O 1
ATOM 696 N N . LEU A 1 85 ? 5.502 1.086 -3.208 1.00 87.25 85 LEU A N 1
ATOM 697 C CA . LEU A 1 85 ? 4.190 0.645 -3.666 1.00 87.25 85 LEU A CA 1
ATOM 698 C C . LEU A 1 85 ? 3.787 -0.692 -3.032 1.00 87.25 85 LEU A C 1
ATOM 700 O O . LEU A 1 85 ? 2.668 -0.823 -2.543 1.00 87.25 85 LEU A O 1
ATOM 704 N N . ALA A 1 86 ? 4.704 -1.661 -2.968 1.00 84.06 86 ALA A N 1
ATOM 705 C CA . ALA A 1 86 ? 4.467 -2.925 -2.271 1.00 84.06 86 ALA A CA 1
ATOM 706 C C . ALA A 1 86 ? 4.137 -2.705 -0.782 1.00 84.06 86 ALA A C 1
ATOM 708 O O . ALA A 1 86 ? 3.221 -3.327 -0.243 1.00 84.06 86 ALA A O 1
ATOM 709 N N . SER A 1 87 ? 4.836 -1.766 -0.140 1.00 86.50 87 SER A N 1
ATOM 710 C CA . SER A 1 87 ? 4.608 -1.398 1.262 1.00 86.50 87 SER A CA 1
ATOM 711 C C . SER A 1 87 ? 3.249 -0.716 1.469 1.00 86.50 87 SER A C 1
ATOM 713 O O . SER A 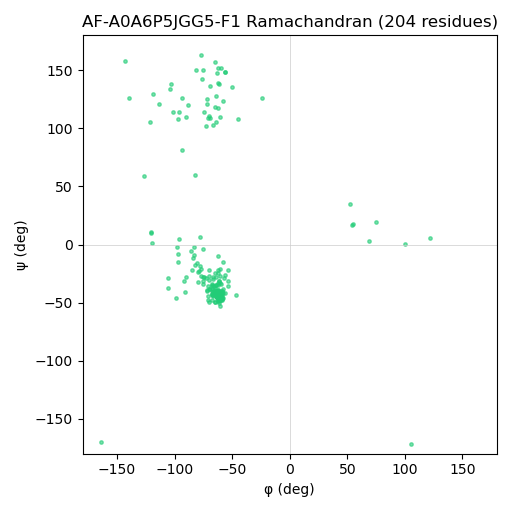1 87 ? 2.579 -0.961 2.469 1.00 86.50 87 SER A O 1
ATOM 715 N N . LEU A 1 88 ? 2.800 0.098 0.508 1.00 88.00 88 LEU A N 1
ATOM 716 C CA . LEU A 1 88 ? 1.480 0.735 0.527 1.00 88.00 88 LEU A CA 1
ATOM 717 C C . LEU A 1 88 ? 0.344 -0.280 0.386 1.00 88.00 88 LEU A C 1
ATOM 719 O O . LEU A 1 88 ? -0.648 -0.163 1.097 1.00 88.00 88 LEU A O 1
ATOM 723 N N . PHE A 1 89 ? 0.483 -1.291 -0.476 1.00 86.12 89 PHE A N 1
ATOM 724 C CA . PHE A 1 89 ? -0.514 -2.364 -0.577 1.00 86.12 89 PHE A CA 1
ATOM 725 C C . PHE A 1 89 ? -0.668 -3.121 0.744 1.00 86.12 89 PHE A C 1
ATOM 727 O O . PHE A 1 89 ? -1.788 -3.382 1.181 1.00 86.12 89 PHE A O 1
ATOM 734 N N . PHE A 1 90 ? 0.453 -3.420 1.401 1.00 86.06 90 PHE A N 1
ATOM 735 C CA . PHE A 1 90 ? 0.466 -4.047 2.719 1.00 86.06 90 PHE A CA 1
ATOM 736 C C . PHE A 1 90 ? -0.224 -3.173 3.776 1.00 86.06 90 PHE A C 1
ATOM 738 O O . PHE A 1 90 ? -1.088 -3.646 4.512 1.00 86.06 90 PHE A O 1
ATOM 745 N N . LEU A 1 91 ? 0.107 -1.880 3.820 1.00 88.19 91 LEU A N 1
ATOM 746 C CA . LEU A 1 91 ? -0.482 -0.945 4.778 1.00 88.19 91 LEU A CA 1
ATOM 747 C C . LEU A 1 91 ? -1.975 -0.695 4.513 1.00 88.19 91 LEU A C 1
ATOM 749 O O . LEU A 1 91 ? -2.753 -0.556 5.456 1.00 88.19 91 LEU A O 1
ATOM 753 N N . GLY A 1 92 ? -2.386 -0.686 3.244 1.00 90.31 92 GLY A N 1
ATOM 754 C CA . GLY A 1 92 ? -3.779 -0.528 2.834 1.00 90.31 92 GLY A CA 1
ATOM 755 C C . GLY A 1 92 ? -4.677 -1.630 3.394 1.00 90.31 92 GLY A C 1
ATOM 756 O O . GLY A 1 92 ? -5.733 -1.323 3.938 1.00 90.31 92 GLY A O 1
ATOM 757 N N . GLN A 1 93 ? -4.230 -2.890 3.351 1.00 90.19 93 GLN A N 1
ATOM 758 C CA . GLN A 1 93 ? -4.966 -4.017 3.942 1.00 90.19 93 GLN A CA 1
ATOM 759 C C . GLN A 1 93 ? -5.154 -3.847 5.458 1.00 90.19 93 GLN A C 1
ATOM 761 O O . GLN A 1 93 ? -6.278 -3.941 5.954 1.00 90.19 93 GLN A O 1
ATOM 766 N N . ALA A 1 94 ? -4.081 -3.508 6.188 1.00 91.88 94 ALA A N 1
ATOM 767 C CA . ALA A 1 94 ? -4.153 -3.257 7.631 1.00 91.88 94 ALA A CA 1
ATOM 768 C C . ALA A 1 94 ? -5.142 -2.129 7.967 1.00 91.88 94 ALA A C 1
ATOM 770 O O . ALA A 1 94 ? -5.922 -2.237 8.915 1.00 91.88 94 ALA A O 1
ATOM 771 N N . PHE A 1 95 ? -5.133 -1.056 7.172 1.00 92.62 95 PHE A N 1
ATOM 772 C CA . PHE A 1 95 ? -6.030 0.081 7.345 1.00 92.62 95 PHE A CA 1
ATOM 773 C C . PHE A 1 95 ? -7.493 -0.284 7.069 1.00 92.62 95 PHE A C 1
ATOM 775 O O . PHE A 1 95 ? -8.372 0.085 7.845 1.00 92.62 95 PHE A O 1
ATOM 782 N N . THR A 1 96 ? -7.769 -1.059 6.017 1.00 92.88 96 THR A N 1
ATOM 783 C CA . THR A 1 96 ? -9.121 -1.557 5.737 1.00 92.88 96 THR A CA 1
ATOM 784 C C . THR A 1 96 ? -9.650 -2.394 6.899 1.00 92.88 96 THR A C 1
ATOM 786 O O . THR A 1 96 ? -10.758 -2.141 7.366 1.00 92.88 96 THR A O 1
ATOM 789 N N . ILE A 1 97 ? -8.856 -3.333 7.423 1.00 94.44 97 ILE A N 1
ATOM 790 C CA . ILE A 1 97 ? -9.251 -4.150 8.579 1.00 94.44 97 ILE A CA 1
ATOM 791 C C . ILE A 1 97 ? -9.477 -3.289 9.826 1.00 94.44 97 ILE A C 1
ATOM 793 O O . ILE A 1 97 ? -10.447 -3.513 10.548 1.00 94.44 97 ILE A O 1
ATOM 797 N N . MET A 1 98 ? -8.641 -2.277 10.062 1.00 93.94 98 MET A N 1
ATOM 798 C CA . MET A 1 98 ? -8.813 -1.332 11.167 1.00 93.94 98 MET A CA 1
ATOM 799 C C . MET A 1 98 ? -10.130 -0.547 11.061 1.00 93.94 98 MET A C 1
ATOM 801 O O . MET A 1 98 ? -10.888 -0.503 12.030 1.00 93.94 98 MET A O 1
ATOM 805 N N . LEU A 1 99 ? -10.450 0.018 9.893 1.00 92.69 99 LEU A N 1
ATOM 806 C CA . LEU A 1 99 ? -11.713 0.733 9.673 1.00 92.69 99 LEU A CA 1
ATOM 807 C C . LEU A 1 99 ? -12.925 -0.179 9.857 1.00 92.69 99 LEU A C 1
ATOM 809 O O . LEU A 1 99 ? -13.886 0.186 10.534 1.00 92.69 99 LEU A O 1
ATOM 813 N N . VAL A 1 100 ? -12.862 -1.381 9.288 1.00 93.62 100 VAL A N 1
ATOM 814 C CA . VAL A 1 100 ? -13.910 -2.393 9.418 1.00 93.62 100 VAL A CA 1
ATOM 815 C C . VAL A 1 100 ? -14.084 -2.810 10.879 1.00 93.62 100 VAL A C 1
ATOM 817 O O . VAL A 1 100 ? -15.214 -2.949 11.344 1.00 93.62 100 VAL A O 1
ATOM 820 N N . TYR A 1 101 ? -12.989 -2.942 11.632 1.00 93.94 101 TYR A N 1
ATOM 821 C CA . TYR A 1 101 ? -13.029 -3.202 13.066 1.00 93.94 101 TYR A CA 1
ATOM 822 C C . TYR A 1 101 ? -13.756 -2.087 13.818 1.00 93.94 101 TYR A C 1
ATOM 824 O O . TYR A 1 101 ? -14.718 -2.367 14.532 1.00 93.94 101 TYR A O 1
ATOM 832 N N . VAL A 1 102 ? -13.364 -0.828 13.627 1.00 92.50 102 VAL A N 1
ATOM 833 C CA . VAL A 1 102 ? -14.000 0.315 14.301 1.00 92.50 102 VAL A CA 1
ATOM 834 C C . VAL A 1 102 ? -15.487 0.394 13.956 1.00 92.50 102 VAL A C 1
ATOM 836 O O . VAL A 1 102 ? -16.323 0.485 14.853 1.00 92.50 102 VAL A O 1
ATOM 839 N N . TRP A 1 103 ? -15.836 0.274 12.675 1.00 91.62 103 TRP A N 1
ATOM 840 C CA . TRP A 1 103 ? -17.228 0.259 12.226 1.00 91.62 103 TRP A CA 1
ATOM 841 C C . TRP A 1 103 ? -18.032 -0.885 12.860 1.00 91.62 103 TRP A C 1
ATOM 843 O O . TRP A 1 103 ? -19.142 -0.665 13.349 1.00 91.62 103 TRP A O 1
ATOM 853 N N . SER A 1 104 ? -17.448 -2.086 12.926 1.00 92.81 104 SER A N 1
ATOM 854 C CA . SER A 1 104 ? -18.097 -3.265 13.504 1.00 92.81 104 SER A CA 1
ATOM 855 C C . SER A 1 104 ? -18.387 -3.131 14.997 1.00 92.81 104 SER A C 1
ATOM 857 O O . SER A 1 104 ? -19.402 -3.627 15.481 1.00 92.81 104 SER A O 1
ATOM 859 N N . ARG A 1 105 ? -17.502 -2.449 15.735 1.00 89.75 105 ARG A N 1
ATOM 860 C CA . ARG A 1 105 ? -17.648 -2.206 17.175 1.00 89.75 105 ARG A CA 1
ATOM 861 C C . ARG A 1 105 ? -18.652 -1.100 17.475 1.00 89.75 105 ARG A C 1
ATOM 863 O O . ARG A 1 105 ? -19.271 -1.146 18.530 1.00 89.75 105 ARG A O 1
ATOM 870 N N . ARG A 1 106 ? -18.834 -0.156 16.549 1.00 85.62 106 ARG A N 1
ATOM 871 C CA . ARG A 1 106 ? -19.840 0.912 16.644 1.00 85.62 106 ARG A CA 1
ATOM 872 C C . ARG A 1 106 ? -21.258 0.454 16.301 1.00 85.62 106 ARG A C 1
ATOM 874 O O . ARG A 1 106 ? -22.199 1.118 16.707 1.00 85.62 106 ARG A O 1
ATOM 881 N N . ASN A 1 107 ? -21.419 -0.675 15.606 1.00 87.88 107 ASN A N 1
ATOM 882 C CA . ASN A 1 107 ? -22.727 -1.208 15.206 1.00 87.88 107 ASN A CA 1
ATOM 883 C C . ASN A 1 107 ? -22.927 -2.677 15.643 1.00 87.88 107 ASN A C 1
ATOM 885 O O . ASN A 1 107 ? -23.128 -3.543 14.790 1.00 87.88 107 ASN A O 1
ATOM 889 N N . PRO A 1 108 ? -22.849 -3.002 16.948 1.00 86.69 108 PRO A N 1
ATOM 890 C CA . PRO A 1 108 ? -22.839 -4.390 17.417 1.00 86.69 108 PRO A CA 1
ATOM 891 C C . PRO A 1 108 ? -24.153 -5.147 17.174 1.00 86.69 108 PRO A C 1
ATOM 893 O O . PRO A 1 108 ? -24.130 -6.367 16.997 1.00 86.69 108 PRO A O 1
ATOM 896 N N . ASP A 1 109 ? -25.279 -4.434 17.131 1.00 89.38 109 ASP A N 1
ATOM 897 C CA . ASP A 1 109 ? -26.614 -5.026 16.997 1.00 89.38 109 ASP A CA 1
ATOM 898 C C . ASP A 1 109 ? -26.966 -5.400 15.550 1.00 89.38 109 ASP A C 1
ATOM 900 O O . ASP A 1 109 ? -27.876 -6.198 15.307 1.00 89.38 109 ASP A O 1
ATOM 904 N N . LEU A 1 110 ? -26.213 -4.880 14.572 1.00 87.12 110 LEU A N 1
ATOM 905 C CA . LEU A 1 110 ? -26.414 -5.205 13.165 1.00 87.12 110 LEU A CA 1
ATOM 906 C C . LEU A 1 110 ? -25.960 -6.640 12.871 1.00 87.12 110 LEU A C 1
ATOM 908 O O . LEU A 1 110 ? -24.816 -7.041 13.120 1.00 87.12 110 LEU A O 1
ATOM 912 N N . ARG A 1 111 ? -26.877 -7.426 12.302 1.00 86.44 111 ARG A N 1
ATOM 913 C CA . ARG A 1 111 ? -26.622 -8.793 11.835 1.00 86.44 111 ARG A CA 1
ATOM 914 C C . ARG A 1 111 ? -26.254 -8.742 10.355 1.00 86.44 111 ARG A C 1
ATOM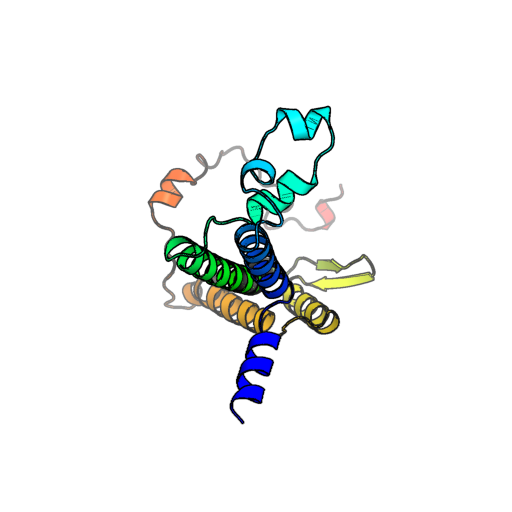 916 O O . ARG A 1 111 ? -26.991 -8.187 9.548 1.00 86.44 111 ARG A O 1
ATOM 923 N N . MET A 1 112 ? -25.111 -9.323 10.016 1.00 86.56 112 MET A N 1
ATOM 924 C CA . MET A 1 112 ? -24.546 -9.354 8.674 1.00 86.56 112 MET A CA 1
ATOM 925 C C . MET A 1 112 ? -24.763 -10.734 8.052 1.00 86.56 112 MET A C 1
ATOM 927 O O . MET A 1 112 ? -24.487 -11.760 8.680 1.00 86.56 112 MET A O 1
ATOM 931 N N . ASN A 1 113 ? -25.210 -10.743 6.796 1.00 87.44 113 ASN A N 1
ATOM 932 C CA . ASN A 1 113 ? -25.387 -11.958 6.006 1.00 87.44 113 ASN A CA 1
ATOM 933 C C . ASN A 1 113 ? -24.197 -12.090 5.051 1.00 87.44 113 ASN A C 1
ATOM 935 O O . ASN A 1 113 ? -24.028 -11.280 4.141 1.00 87.44 113 ASN A O 1
ATOM 939 N N . PHE A 1 114 ? -23.368 -13.111 5.233 1.00 79.44 114 PHE A N 1
ATOM 940 C CA . PHE A 1 114 ? -22.220 -13.369 4.373 1.00 79.44 114 PHE A CA 1
ATOM 941 C C . PHE A 1 114 ? -22.592 -14.407 3.314 1.00 79.44 114 PHE A C 1
ATOM 943 O O . PHE A 1 114 ? -22.901 -15.558 3.635 1.00 79.44 114 PHE A O 1
ATOM 950 N N . PHE A 1 115 ? -22.615 -13.977 2.046 1.00 76.12 115 PHE A N 1
ATOM 951 C CA . PHE A 1 115 ? -22.998 -14.799 0.886 1.00 76.12 115 PHE A CA 1
ATOM 952 C C . PHE A 1 115 ? -24.395 -15.453 0.995 1.00 76.12 115 PHE A C 1
ATOM 954 O O . PHE A 1 115 ? -24.683 -16.414 0.291 1.00 76.12 115 PHE A O 1
ATOM 961 N N . GLY A 1 116 ? -25.266 -14.963 1.887 1.00 77.19 116 GLY A N 1
ATOM 962 C CA . GLY A 1 116 ? -26.584 -15.555 2.167 1.00 77.19 116 GLY A CA 1
ATOM 963 C C . GLY A 1 116 ? -26.547 -16.915 2.883 1.00 77.19 116 GLY A C 1
ATOM 964 O O . GLY A 1 116 ? -27.598 -17.502 3.117 1.00 77.19 116 GLY A O 1
ATOM 965 N N . LEU A 1 117 ? -25.357 -17.412 3.238 1.00 79.25 117 LEU A N 1
ATOM 966 C CA . LEU A 1 117 ? -25.145 -18.739 3.828 1.00 79.25 117 LEU A CA 1
ATOM 967 C C . LEU A 1 117 ? -24.835 -18.666 5.327 1.00 79.25 117 LEU A C 1
ATOM 969 O O . LEU A 1 117 ? -25.266 -19.526 6.091 1.00 79.25 117 LEU A O 1
ATOM 973 N N . LEU A 1 118 ? -24.081 -17.650 5.752 1.00 83.25 118 LEU A N 1
ATOM 974 C CA . LEU A 1 118 ? -23.639 -17.476 7.135 1.00 83.25 118 LEU A CA 1
ATOM 975 C C . LEU A 1 118 ? -24.188 -16.161 7.690 1.00 83.25 118 LEU A C 1
ATOM 977 O O . LEU A 1 118 ? -24.011 -15.114 7.074 1.00 83.25 118 LEU A O 1
ATOM 981 N N . ASN A 1 119 ? -24.813 -16.208 8.867 1.00 83.50 119 ASN A N 1
ATOM 982 C CA . ASN A 1 119 ? -25.332 -15.026 9.555 1.00 83.50 119 ASN A CA 1
ATOM 983 C C . ASN A 1 119 ? -24.532 -14.801 10.841 1.00 83.50 119 ASN A C 1
ATOM 985 O O . ASN A 1 119 ? -24.497 -15.678 11.706 1.00 83.50 119 ASN A O 1
ATOM 989 N N . PHE A 1 120 ? -23.899 -13.638 10.985 1.00 87.06 120 PHE A N 1
ATOM 990 C CA . PHE A 1 120 ? -23.128 -13.278 12.181 1.00 87.06 120 PHE A CA 1
ATOM 991 C C . PHE A 1 120 ? -23.284 -11.795 12.530 1.00 87.06 120 PHE A C 1
ATOM 993 O O . PHE A 1 120 ? -23.657 -10.981 11.695 1.00 87.06 120 PHE A O 1
ATOM 1000 N N . GLN A 1 121 ? -23.029 -11.428 13.786 1.00 86.81 121 GLN A N 1
ATOM 1001 C CA . GLN A 1 121 ? -23.094 -10.029 14.224 1.00 86.81 121 GLN A CA 1
ATOM 1002 C C . GLN A 1 121 ? -21.871 -9.247 13.743 1.00 86.81 121 GLN A C 1
ATOM 1004 O O . GLN A 1 121 ? -20.779 -9.815 13.634 1.00 86.81 121 GLN A O 1
ATOM 1009 N N . ALA A 1 122 ? -22.037 -7.943 13.509 1.00 88.25 122 ALA A N 1
ATOM 1010 C CA . ALA A 1 122 ? -20.977 -7.074 13.007 1.00 88.25 122 ALA A CA 1
ATOM 1011 C C . ALA A 1 122 ? -19.628 -7.232 13.740 1.00 88.25 122 ALA A C 1
ATOM 1013 O O . ALA A 1 122 ? -18.630 -7.374 13.036 1.00 88.25 122 ALA A O 1
ATOM 1014 N N . PRO A 1 123 ? -19.532 -7.329 15.088 1.00 90.25 123 PRO A N 1
ATOM 1015 C CA . PRO A 1 123 ? -18.244 -7.397 15.792 1.00 90.25 123 PRO A CA 1
ATOM 1016 C C . PRO A 1 123 ? -17.360 -8.596 15.422 1.00 90.25 123 PRO A C 1
ATOM 1018 O O . PRO A 1 123 ? -16.147 -8.558 15.636 1.00 90.25 123 PRO A O 1
ATOM 1021 N N . PHE A 1 124 ? -17.945 -9.667 14.879 1.00 91.06 124 PHE A N 1
ATOM 1022 C CA . PHE A 1 124 ? -17.204 -10.842 14.417 1.00 91.06 124 PHE A CA 1
ATOM 1023 C C . PHE A 1 124 ? -16.658 -10.682 12.993 1.00 91.06 124 PHE A C 1
ATOM 1025 O O . PHE A 1 124 ? -15.809 -11.465 12.574 1.00 91.06 124 PHE A O 1
ATOM 1032 N N . LEU A 1 125 ? -17.090 -9.660 12.254 1.00 91.56 125 LEU A N 1
ATOM 1033 C CA . LEU A 1 125 ? -16.747 -9.458 10.849 1.00 91.56 125 LEU A CA 1
ATOM 1034 C C . LEU A 1 125 ? -15.229 -9.343 10.598 1.00 91.56 125 LEU A C 1
ATOM 1036 O O . LEU A 1 125 ? -14.745 -10.064 9.728 1.00 91.56 125 LEU A O 1
ATOM 1040 N N . PRO A 1 126 ? -14.440 -8.555 11.357 1.00 92.25 126 PRO A N 1
ATOM 1041 C CA . PRO A 1 126 ? -12.985 -8.495 11.164 1.00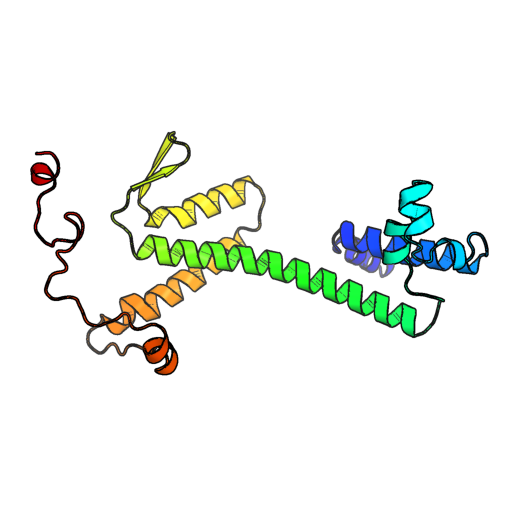 92.25 126 PRO A CA 1
ATOM 1042 C C . PRO A 1 126 ? -12.296 -9.854 11.362 1.00 92.25 126 PRO A C 1
ATOM 1044 O O . PRO A 1 126 ? -11.343 -10.179 10.660 1.00 92.25 126 PRO A O 1
ATOM 1047 N N . TRP A 1 127 ? -12.806 -10.676 12.284 1.00 91.44 127 TRP A N 1
ATOM 1048 C CA . TRP A 1 127 ? -12.284 -12.019 12.553 1.00 91.44 127 TRP A CA 1
ATOM 1049 C C . TRP A 1 127 ? -12.616 -13.002 11.431 1.00 91.44 127 TRP A C 1
ATOM 1051 O O . TRP A 1 127 ? -11.778 -13.821 11.057 1.00 91.44 127 TRP A O 1
ATOM 1061 N N . VAL A 1 128 ? -13.821 -12.900 10.866 1.00 90.62 128 VAL A N 1
ATOM 1062 C CA . VAL A 1 128 ? -14.230 -13.685 9.695 1.00 90.62 128 VAL A CA 1
ATOM 1063 C C . VAL A 1 128 ? -13.374 -13.315 8.483 1.00 90.62 128 VAL A C 1
ATOM 1065 O O . VAL A 1 128 ? -12.874 -14.208 7.801 1.00 90.62 128 VAL A O 1
ATOM 1068 N N . LEU A 1 129 ? -13.140 -12.019 8.249 1.00 90.62 129 LEU A N 1
ATOM 1069 C CA . LEU A 1 129 ? -12.255 -11.551 7.179 1.00 90.62 129 LEU A CA 1
ATOM 1070 C C . LEU A 1 129 ? -10.823 -12.062 7.360 1.00 90.62 129 LEU A C 1
ATOM 1072 O O . LEU A 1 129 ? -10.259 -12.586 6.407 1.00 90.62 129 LEU A O 1
ATOM 1076 N N . MET A 1 130 ? -10.276 -12.015 8.578 1.00 91.88 130 MET A N 1
ATOM 1077 C CA . MET A 1 130 ? -8.967 -12.600 8.892 1.00 91.88 130 MET A CA 1
ATOM 1078 C C . MET A 1 130 ? -8.926 -14.113 8.605 1.00 91.88 130 MET A C 1
ATOM 1080 O O . MET A 1 130 ? -7.938 -14.624 8.078 1.00 91.88 130 MET A O 1
ATOM 1084 N N . GLY A 1 131 ? -10.003 -14.842 8.913 1.00 91.19 131 GLY A N 1
ATOM 1085 C CA . GLY A 1 131 ? -10.134 -16.261 8.574 1.00 91.19 131 GLY A CA 1
ATOM 1086 C C . GLY A 1 131 ? -10.080 -16.512 7.064 1.00 91.19 131 GLY A C 1
ATOM 1087 O O . GLY A 1 131 ? -9.377 -17.416 6.614 1.00 91.19 131 GLY A O 1
ATOM 1088 N N . PHE A 1 132 ? -10.752 -15.678 6.265 1.00 88.94 132 PHE A N 1
ATOM 1089 C CA . PHE A 1 132 ? -10.656 -15.739 4.805 1.00 88.94 132 PHE A CA 1
ATOM 1090 C C . PHE A 1 132 ? -9.270 -15.348 4.295 1.00 88.94 132 PHE A C 1
ATOM 1092 O O . PHE A 1 132 ? -8.733 -16.049 3.443 1.00 88.94 132 PHE A O 1
ATOM 1099 N N . SER A 1 133 ? -8.646 -14.303 4.836 1.00 89.62 133 SER A N 1
ATOM 1100 C CA . SER A 1 133 ? -7.269 -13.930 4.499 1.00 89.62 133 SER A CA 1
ATOM 1101 C C . SER A 1 133 ? -6.294 -15.082 4.727 1.00 89.62 133 SER A C 1
ATOM 1103 O O . SER A 1 133 ? -5.449 -15.340 3.872 1.00 89.62 133 SER A O 1
ATOM 1105 N N . LEU A 1 134 ? -6.441 -15.819 5.834 1.00 90.56 134 LEU A N 1
ATOM 1106 C CA . LEU A 1 134 ? -5.652 -17.020 6.114 1.00 90.56 134 LEU A CA 1
ATOM 1107 C C . LEU A 1 134 ? -5.891 -18.106 5.055 1.00 90.56 134 LEU A C 1
ATOM 1109 O O . LEU A 1 134 ? -4.930 -18.704 4.575 1.00 90.56 134 LEU A O 1
ATOM 1113 N N . LEU A 1 135 ? -7.145 -18.336 4.650 1.00 92.00 135 LEU A N 1
ATOM 1114 C CA . LEU A 1 135 ? -7.491 -19.310 3.603 1.00 92.00 135 LEU A CA 1
ATOM 1115 C C . LEU A 1 135 ? -6.945 -18.923 2.222 1.00 92.00 135 LEU A C 1
ATOM 1117 O O . LEU A 1 135 ? -6.529 -19.796 1.465 1.00 92.00 135 LEU A O 1
ATOM 1121 N N . LEU A 1 136 ? -6.918 -17.628 1.898 1.00 89.31 136 LEU A N 1
ATOM 1122 C CA . LEU A 1 136 ? -6.332 -17.098 0.663 1.00 89.31 136 LEU A CA 1
ATOM 1123 C C . LEU A 1 136 ? -4.790 -17.084 0.698 1.00 89.31 136 LEU A C 1
ATOM 1125 O O . LEU A 1 136 ? -4.162 -16.748 -0.305 1.00 89.31 136 LEU A O 1
ATOM 1129 N N . GLY A 1 137 ? -4.172 -17.453 1.826 1.00 85.69 137 GLY A N 1
ATOM 1130 C CA . GLY A 1 137 ? -2.720 -17.452 2.006 1.00 85.69 137 GLY A CA 1
ATOM 1131 C C . GLY A 1 137 ? -2.120 -16.056 2.198 1.00 85.69 137 GLY A C 1
ATOM 1132 O O . GLY A 1 137 ? -0.920 -15.876 1.991 1.00 85.69 137 GLY A O 1
ATOM 1133 N N . ASN A 1 138 ? -2.932 -15.063 2.570 1.00 85.56 138 ASN A N 1
ATOM 1134 C CA . ASN A 1 138 ? -2.463 -13.714 2.863 1.00 85.56 138 ASN A CA 1
ATOM 1135 C C . ASN A 1 138 ? -1.796 -13.639 4.250 1.00 85.56 138 ASN A C 1
ATOM 1137 O O . ASN A 1 138 ? -1.955 -14.513 5.107 1.00 85.56 138 ASN A O 1
ATOM 1141 N N . SER A 1 139 ? -1.033 -12.572 4.486 1.00 88.75 139 SER A N 1
ATOM 1142 C CA . SER A 1 139 ? -0.325 -12.375 5.749 1.00 88.75 139 SER A CA 1
ATOM 1143 C C . SER A 1 139 ? -1.285 -12.003 6.885 1.00 88.75 139 SER A C 1
ATOM 1145 O O . SER A 1 139 ? -1.684 -10.853 7.043 1.00 88.75 139 SER A O 1
ATOM 1147 N N . VAL A 1 140 ? -1.597 -12.984 7.731 1.00 90.00 140 VAL A N 1
ATOM 1148 C CA . VAL A 1 140 ? -2.487 -12.845 8.902 1.00 90.00 140 VAL A CA 1
ATOM 1149 C C . VAL A 1 140 ? -1.972 -11.820 9.915 1.00 90.00 140 VAL A C 1
ATOM 1151 O O . VAL A 1 140 ? -2.749 -11.191 10.627 1.00 90.00 140 VAL A O 1
ATOM 1154 N N . LEU A 1 141 ? -0.654 -11.612 9.971 1.00 90.75 141 LEU A N 1
ATOM 1155 C CA . LEU A 1 141 ? -0.045 -10.605 10.842 1.00 90.75 141 LEU A CA 1
ATOM 1156 C C . LEU A 1 141 ? -0.537 -9.189 10.518 1.00 90.75 141 LEU A C 1
ATOM 1158 O O . LEU A 1 141 ? -0.664 -8.372 11.424 1.00 90.75 141 LEU A O 1
ATOM 1162 N N . VAL A 1 142 ? -0.830 -8.907 9.248 1.00 91.06 142 VAL A N 1
ATOM 1163 C CA . VAL A 1 142 ? -1.337 -7.602 8.793 1.00 91.06 142 VAL A CA 1
ATOM 1164 C C . VAL A 1 142 ? -2.726 -7.353 9.343 1.00 91.06 142 VAL A C 1
ATOM 1166 O O . VAL A 1 142 ? -3.001 -6.280 9.876 1.00 91.06 142 VAL A O 1
ATOM 1169 N N . ASP A 1 143 ? -3.569 -8.375 9.274 1.00 91.88 143 ASP A N 1
ATOM 1170 C CA . ASP A 1 143 ? -4.939 -8.319 9.762 1.00 91.88 143 ASP A CA 1
ATOM 1171 C C . ASP A 1 143 ? -4.959 -8.194 11.289 1.00 91.88 143 ASP A C 1
ATOM 1173 O O . ASP A 1 143 ? -5.681 -7.361 11.834 1.00 91.88 143 ASP A O 1
ATOM 1177 N N . LEU A 1 144 ? -4.101 -8.944 11.990 1.00 93.94 144 LEU A N 1
ATOM 1178 C CA . LEU A 1 144 ? -3.938 -8.831 13.442 1.00 93.94 144 LEU A CA 1
ATOM 1179 C C . LEU A 1 144 ? -3.448 -7.445 13.864 1.00 93.94 144 LEU A C 1
ATOM 1181 O O . LEU A 1 144 ? -3.967 -6.887 14.830 1.00 93.94 144 LEU A O 1
ATOM 1185 N N . LEU A 1 145 ? -2.478 -6.872 13.145 1.00 93.88 145 LEU A N 1
ATOM 1186 C CA . LEU A 1 145 ? -2.026 -5.501 13.381 1.00 93.88 145 LEU A CA 1
ATOM 1187 C C . LEU A 1 145 ? -3.165 -4.501 13.156 1.00 93.88 145 LEU A C 1
ATOM 1189 O O . LEU A 1 145 ? -3.367 -3.626 13.995 1.00 93.88 145 LEU A O 1
ATOM 1193 N N . GLY A 1 146 ? -3.945 -4.654 12.083 1.00 93.31 146 GLY A N 1
ATOM 1194 C CA . GLY A 1 146 ? -5.127 -3.831 11.816 1.00 93.31 146 GLY A CA 1
ATOM 1195 C C . GLY A 1 146 ? -6.163 -3.904 12.942 1.00 93.31 146 GLY A C 1
ATOM 1196 O O . GLY A 1 146 ? -6.630 -2.868 13.418 1.00 93.31 146 GLY A O 1
ATOM 1197 N N . ILE A 1 147 ? -6.468 -5.110 13.434 1.00 94.62 147 ILE A N 1
ATOM 1198 C CA . ILE A 1 147 ? -7.374 -5.333 14.574 1.00 94.62 147 ILE A CA 1
ATOM 1199 C C . ILE A 1 147 ? -6.814 -4.694 15.849 1.00 94.62 147 ILE A C 1
ATOM 1201 O O . ILE A 1 147 ? -7.553 -4.017 16.559 1.00 94.62 147 ILE A O 1
ATOM 1205 N N . ALA A 1 148 ? -5.524 -4.870 16.143 1.00 95.12 148 ALA A N 1
ATOM 1206 C CA . ALA A 1 148 ? -4.892 -4.300 17.330 1.00 95.12 148 ALA A CA 1
ATOM 1207 C C . ALA A 1 148 ? -4.925 -2.764 17.311 1.00 95.12 148 ALA A C 1
ATOM 1209 O O . ALA A 1 148 ? -5.340 -2.145 18.290 1.00 95.12 148 ALA A O 1
ATOM 1210 N N . VAL A 1 149 ? -4.557 -2.144 16.185 1.00 94.06 149 VAL A N 1
ATOM 1211 C CA . VAL A 1 149 ? -4.620 -0.685 16.004 1.00 94.06 149 VAL A CA 1
ATOM 1212 C C . VAL A 1 149 ? -6.066 -0.189 16.084 1.00 94.06 149 VAL A C 1
ATOM 1214 O O . VAL A 1 149 ? -6.332 0.802 16.762 1.00 94.06 149 VAL A O 1
ATOM 1217 N N . GLY A 1 150 ? -7.016 -0.894 15.464 1.00 92.88 150 GLY A N 1
ATOM 1218 C CA . GLY A 1 150 ? -8.443 -0.581 15.559 1.00 92.88 150 GLY A CA 1
ATOM 1219 C C . GLY A 1 150 ? -8.986 -0.693 16.984 1.00 92.88 150 GLY A C 1
ATOM 1220 O O . GLY A 1 150 ? -9.764 0.158 17.409 1.00 92.88 150 GLY A O 1
ATOM 1221 N N . HIS A 1 151 ? -8.541 -1.689 17.750 1.00 91.81 151 HIS A N 1
ATOM 1222 C CA . HIS A 1 151 ? -8.910 -1.858 19.153 1.00 91.81 151 HIS A CA 1
ATOM 1223 C C . HIS A 1 151 ? -8.363 -0.733 20.029 1.00 91.81 151 HIS A C 1
ATOM 1225 O O . HIS A 1 151 ? -9.105 -0.189 20.842 1.00 91.81 151 HIS A O 1
ATOM 1231 N N . ILE A 1 152 ? -7.102 -0.340 19.828 1.00 90.94 152 ILE A N 1
ATOM 1232 C CA . ILE A 1 152 ? -6.497 0.807 20.516 1.00 90.94 152 ILE A CA 1
ATOM 1233 C C . ILE A 1 152 ? -7.269 2.089 20.184 1.00 90.94 152 ILE A C 1
ATOM 1235 O O . ILE A 1 152 ? -7.608 2.845 21.091 1.00 90.94 152 ILE A O 1
ATOM 1239 N N . TYR A 1 153 ? -7.591 2.319 18.909 1.00 88.75 153 TYR A N 1
ATOM 1240 C CA . TYR A 1 153 ? -8.356 3.492 18.484 1.00 88.75 153 TYR A CA 1
ATOM 1241 C C . TYR A 1 153 ? -9.759 3.523 19.109 1.00 88.75 153 TYR A C 1
ATOM 1243 O O . TYR A 1 153 ? -10.129 4.518 19.725 1.00 88.75 153 TYR A O 1
ATOM 1251 N N . TYR A 1 154 ? -10.510 2.421 19.019 1.00 86.94 154 TYR A N 1
ATOM 1252 C CA . TYR A 1 154 ? -11.830 2.289 19.643 1.00 86.94 154 TYR A CA 1
ATOM 1253 C C . TYR A 1 154 ? -11.761 2.482 21.164 1.00 86.94 154 TYR A C 1
ATOM 1255 O O . TYR A 1 154 ? -12.594 3.165 21.751 1.00 86.94 154 TYR A O 1
ATOM 1263 N N . PHE A 1 155 ? -10.748 1.918 21.824 1.00 84.62 155 PHE A N 1
ATOM 1264 C CA . PHE A 1 155 ? -10.566 2.086 23.261 1.00 84.62 155 PHE A CA 1
ATOM 1265 C C . PHE A 1 155 ? -10.327 3.552 23.638 1.00 84.62 155 PHE A C 1
ATOM 1267 O O . PHE A 1 155 ? -10.947 4.045 24.575 1.00 84.62 155 PHE A O 1
ATOM 1274 N N . LEU A 1 156 ? -9.461 4.259 22.910 1.00 82.06 156 LEU A N 1
ATOM 1275 C CA . LEU A 1 156 ? -9.141 5.658 23.197 1.00 82.06 156 LEU A CA 1
ATOM 1276 C C . LEU A 1 156 ? -10.289 6.622 22.869 1.00 82.06 156 LEU A C 1
ATOM 1278 O O . LEU A 1 156 ? -10.458 7.602 23.590 1.00 82.06 156 LEU A O 1
ATOM 1282 N N . GLU A 1 157 ? -11.055 6.361 21.808 1.00 78.38 157 GLU A N 1
ATOM 1283 C CA . GLU A 1 157 ? -12.118 7.267 21.352 1.00 78.38 157 GLU A CA 1
ATOM 1284 C C . GLU A 1 157 ? -13.483 6.964 21.972 1.00 78.38 157 GLU A C 1
ATOM 1286 O O . GLU A 1 157 ? -14.192 7.888 22.355 1.00 78.38 157 GLU A O 1
ATOM 1291 N N . ASP A 1 158 ? -13.853 5.691 22.099 1.00 75.75 158 ASP A N 1
ATOM 1292 C CA . ASP A 1 158 ? -15.211 5.296 22.482 1.00 75.75 158 ASP A CA 1
ATOM 1293 C C . ASP A 1 158 ? -15.281 4.798 23.942 1.00 75.75 158 ASP A C 1
ATOM 1295 O O . ASP A 1 158 ? -16.302 4.957 24.610 1.00 75.75 158 ASP A O 1
ATOM 1299 N N . VAL A 1 159 ? -14.202 4.221 24.490 1.00 72.69 159 VAL A N 1
ATOM 1300 C CA . VAL A 1 159 ? -14.213 3.630 25.847 1.00 72.69 159 VAL A CA 1
ATOM 1301 C C . VAL A 1 159 ? -13.615 4.569 26.899 1.00 72.69 159 VAL A C 1
ATOM 1303 O O . VAL A 1 159 ? -14.196 4.749 27.967 1.00 72.69 159 VAL A O 1
ATOM 1306 N N . PHE A 1 160 ? -12.464 5.176 26.615 1.00 72.69 160 PHE A N 1
ATOM 1307 C CA . PHE A 1 160 ? -11.735 6.039 27.543 1.00 72.69 160 PHE A CA 1
ATOM 1308 C C . PHE A 1 160 ? -12.513 7.295 27.979 1.00 72.69 160 PHE A C 1
A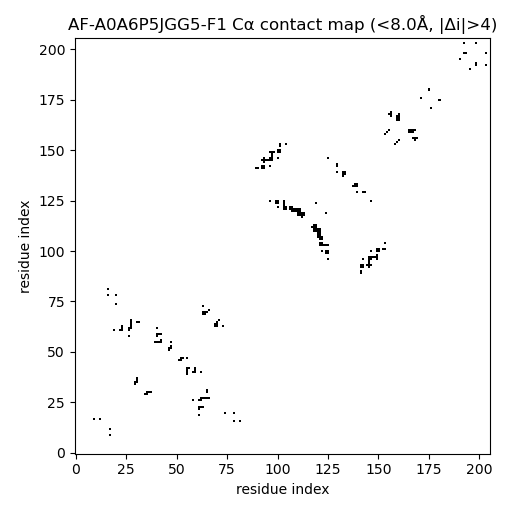TOM 1310 O O . PHE A 1 160 ? -12.539 7.550 29.181 1.00 72.69 160 PHE A O 1
ATOM 1317 N N . PRO A 1 161 ? -13.194 8.063 27.099 1.00 69.88 161 PRO A N 1
ATOM 1318 C CA . PRO A 1 161 ? -13.970 9.227 27.542 1.00 69.88 161 PRO A CA 1
ATOM 1319 C C . PRO A 1 161 ? -15.236 8.868 28.330 1.00 69.88 161 PRO A C 1
ATOM 1321 O O . PRO A 1 161 ? -15.717 9.695 29.096 1.00 69.88 161 PRO A O 1
ATOM 1324 N N . ASN A 1 162 ? -15.757 7.648 28.176 1.00 68.25 162 ASN A N 1
ATOM 1325 C CA . ASN A 1 162 ? -16.954 7.179 28.879 1.00 68.25 162 ASN A CA 1
ATOM 1326 C C . ASN A 1 162 ? -16.654 6.602 30.277 1.00 68.25 162 ASN A C 1
ATOM 1328 O O . ASN A 1 162 ? -17.576 6.267 31.019 1.00 68.25 162 ASN A O 1
ATOM 1332 N N . GLN A 1 163 ? -15.380 6.481 30.663 1.00 71.56 163 GLN A N 1
ATOM 1333 C CA . GLN A 1 163 ? -14.992 6.090 32.019 1.00 71.56 163 GLN A CA 1
ATOM 1334 C C . GLN A 1 163 ? -15.045 7.289 32.982 1.00 71.56 163 GLN A C 1
ATOM 1336 O O . GLN A 1 163 ? -14.795 8.423 32.569 1.00 71.56 163 GLN A O 1
ATOM 1341 N N . PRO A 1 164 ? -15.330 7.076 34.282 1.00 56.12 164 PRO A N 1
ATOM 1342 C CA . PRO A 1 164 ? -15.337 8.152 35.270 1.00 56.12 164 PRO A CA 1
ATOM 1343 C C . PRO A 1 164 ? -13.946 8.805 35.368 1.00 56.12 164 PRO A C 1
ATOM 1345 O O . PRO A 1 164 ? -12.995 8.193 35.846 1.00 56.12 164 PRO A O 1
ATOM 1348 N N . GLY A 1 165 ? -13.829 10.050 34.887 1.00 66.25 165 GLY A N 1
ATOM 1349 C CA . GLY A 1 165 ? -12.562 10.794 34.771 1.00 66.25 165 GLY A CA 1
ATOM 1350 C C . GLY A 1 165 ? -11.941 10.815 33.364 1.00 66.25 165 GLY A C 1
ATOM 1351 O O . GLY A 1 165 ? -10.888 11.427 33.171 1.00 66.25 165 GLY A O 1
ATOM 1352 N N . GLY A 1 166 ? -12.588 10.187 32.382 1.00 60.16 166 GLY A N 1
ATOM 1353 C CA . GLY A 1 166 ? -12.189 10.170 30.982 1.00 60.16 166 GLY A CA 1
ATOM 1354 C C . GLY A 1 166 ? -12.225 11.557 30.347 1.00 60.16 166 GLY A C 1
ATOM 1355 O O . GLY A 1 166 ? -13.227 12.265 30.407 1.00 60.16 166 GLY A O 1
ATOM 1356 N N . LYS A 1 167 ? -11.125 11.958 29.711 1.00 61.81 167 LYS A N 1
ATOM 1357 C CA . LYS A 1 167 ? -11.096 13.135 28.834 1.00 61.81 167 LYS A CA 1
ATOM 1358 C C . LYS A 1 167 ? -11.117 12.653 27.393 1.00 61.81 167 LYS A C 1
ATOM 1360 O O . LYS A 1 167 ? -10.401 11.713 27.058 1.00 61.81 167 LYS A O 1
ATOM 1365 N N . LYS A 1 168 ? -11.896 13.312 26.534 1.00 67.31 168 LYS A N 1
ATOM 1366 C CA . LYS A 1 168 ? -11.869 13.051 25.092 1.00 67.31 168 LYS A CA 1
ATOM 1367 C C . LYS A 1 168 ? -10.511 13.490 24.534 1.00 67.31 168 LYS A C 1
ATOM 1369 O O . LYS A 1 168 ? -10.250 14.684 24.421 1.00 67.31 168 LYS A O 1
ATOM 1374 N N . LEU A 1 169 ? -9.625 12.524 24.281 1.00 69.00 169 LEU A N 1
ATOM 1375 C CA . LEU A 1 169 ? -8.243 12.783 23.860 1.00 69.00 169 LEU A CA 1
ATOM 1376 C C . LEU A 1 169 ? -8.161 13.212 22.388 1.00 69.00 169 LEU A C 1
ATOM 1378 O O . LEU A 1 169 ? -7.330 14.053 22.051 1.00 69.00 169 LEU A O 1
ATOM 1382 N N . LEU A 1 170 ? -9.031 12.681 21.521 1.00 66.44 170 LEU A N 1
ATOM 1383 C CA . LEU A 1 170 ? -9.106 13.078 20.114 1.00 66.44 170 LEU A CA 1
ATOM 1384 C C . LEU A 1 170 ? -10.171 14.171 19.959 1.00 66.44 170 LEU A C 1
ATOM 1386 O O . LEU A 1 170 ? -11.332 13.937 19.627 1.00 66.44 170 LEU A O 1
ATOM 1390 N N . LEU A 1 1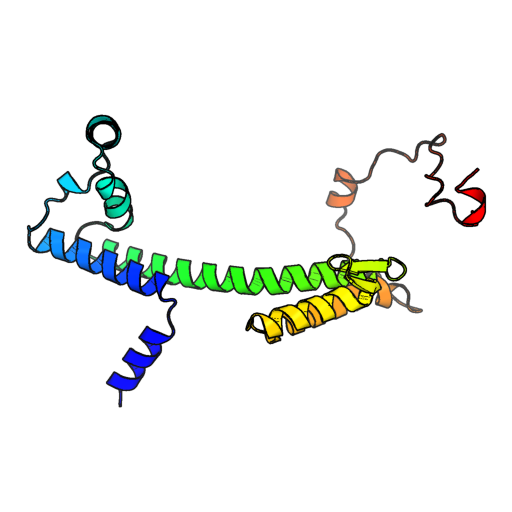71 ? -9.778 15.406 20.260 1.00 63.44 171 LEU A N 1
ATOM 1391 C CA . LEU A 1 171 ? -10.597 16.577 19.968 1.00 63.44 171 LEU A CA 1
ATOM 1392 C C . LEU A 1 171 ? -10.597 16.810 18.457 1.00 63.44 171 LEU A C 1
ATOM 1394 O O . LEU A 1 171 ? -9.544 17.029 17.858 1.00 63.44 171 LEU A O 1
ATOM 1398 N N . THR A 1 172 ? -11.776 16.788 17.837 1.00 66.62 172 THR A N 1
ATOM 1399 C CA . THR A 1 172 ? -11.933 17.213 16.445 1.00 66.62 172 THR A CA 1
ATOM 1400 C C . THR A 1 172 ? -11.454 18.664 16.330 1.00 66.62 172 THR A C 1
ATOM 1402 O O . THR A 1 172 ? -11.956 19.517 17.070 1.00 66.62 172 THR A O 1
ATOM 1405 N N . PRO A 1 173 ? -10.479 18.976 15.458 1.00 76.12 173 PRO A N 1
ATOM 1406 C CA . PRO A 1 173 ? -9.950 20.328 15.342 1.00 76.12 173 PRO A CA 1
ATOM 1407 C C . PRO A 1 173 ? -11.055 21.290 14.898 1.00 76.12 173 PRO A C 1
ATOM 1409 O O . PRO A 1 173 ? -11.854 20.965 14.019 1.00 76.12 173 PRO A O 1
ATOM 1412 N N . SER A 1 174 ? -11.088 22.487 15.489 1.00 71.62 174 SER A N 1
ATOM 1413 C CA . SER A 1 174 ? -12.199 23.438 15.333 1.00 71.62 174 SER A CA 1
ATOM 1414 C C . SER A 1 174 ? -12.503 23.821 13.882 1.00 71.62 174 SER A C 1
ATOM 1416 O O . SER A 1 174 ? -13.641 24.149 13.574 1.00 71.62 174 SER A O 1
ATOM 1418 N N . PHE A 1 175 ? -11.520 23.748 12.978 1.00 79.25 175 PHE A N 1
ATOM 1419 C CA . PHE A 1 175 ? -11.742 24.050 11.563 1.00 79.25 175 PHE A CA 1
ATOM 1420 C C . PHE A 1 175 ? -12.599 22.989 10.847 1.00 79.25 175 PHE A C 1
ATOM 1422 O O . PHE A 1 175 ? -13.326 23.341 9.929 1.00 79.25 175 PHE A O 1
ATOM 1429 N N . LEU A 1 176 ? -12.540 21.711 11.254 1.00 71.31 176 LEU A N 1
ATOM 1430 C CA . LEU A 1 176 ? -13.378 20.661 10.659 1.00 71.31 176 LEU A CA 1
ATOM 1431 C C . LEU A 1 176 ? -14.833 20.821 11.086 1.00 71.31 176 LEU A C 1
ATOM 1433 O O . LEU A 1 176 ? -15.707 20.689 10.244 1.00 71.31 176 LEU A O 1
ATOM 1437 N N . LYS A 1 177 ? -15.075 21.180 12.353 1.00 71.31 177 LYS A N 1
ATOM 1438 C CA . LYS A 1 177 ? -16.413 21.564 12.828 1.00 71.31 177 LYS A CA 1
ATOM 1439 C C . LYS A 1 177 ? -16.949 22.765 12.053 1.00 71.31 177 LYS A C 1
ATOM 1441 O O . LYS A 1 177 ? -18.034 22.721 11.510 1.00 71.31 177 LYS A O 1
ATOM 1446 N N . LEU A 1 178 ? -16.126 23.795 11.866 1.00 76.12 178 LEU A N 1
ATOM 1447 C CA . LEU A 1 178 ? -16.535 24.992 11.128 1.00 76.12 178 LEU A CA 1
ATOM 1448 C C . LEU A 1 178 ? -16.910 24.722 9.654 1.00 76.12 178 LEU A C 1
ATOM 1450 O O . LEU A 1 178 ? -17.718 25.451 9.092 1.00 76.12 178 LEU A O 1
ATOM 1454 N N . ILE A 1 179 ? -16.287 23.727 9.013 1.00 81.00 179 ILE A N 1
ATOM 1455 C CA . ILE A 1 179 ? -16.510 23.408 7.592 1.00 81.00 179 ILE A CA 1
ATOM 1456 C C . ILE A 1 179 ? -17.617 22.359 7.400 1.00 81.00 179 ILE A C 1
ATOM 1458 O O . ILE A 1 179 ? -18.280 22.384 6.366 1.00 81.00 179 ILE A O 1
ATOM 1462 N N . PHE A 1 180 ? -17.785 21.435 8.352 1.00 73.75 180 PHE A N 1
ATOM 1463 C CA . PHE A 1 180 ? -18.660 20.262 8.231 1.00 73.75 180 PHE A CA 1
ATOM 1464 C C . PHE A 1 180 ? -19.782 20.182 9.276 1.00 73.75 180 PHE A C 1
ATOM 1466 O O . PHE A 1 180 ? -20.517 19.200 9.254 1.00 73.75 180 PHE A O 1
ATOM 1473 N N . ASP A 1 181 ? -19.933 21.148 10.185 1.00 68.81 181 ASP A N 1
ATOM 1474 C CA . ASP A 1 181 ? -21.157 21.227 10.987 1.00 68.81 181 ASP A CA 1
ATOM 1475 C C . ASP A 1 181 ? -22.329 21.523 10.030 1.00 68.81 181 ASP A C 1
ATOM 1477 O O . ASP A 1 181 ? -22.335 22.530 9.315 1.00 68.81 181 ASP A O 1
ATOM 1481 N N . ASP A 1 182 ? -23.285 20.592 9.984 1.00 60.78 182 ASP A N 1
ATOM 1482 C CA . ASP A 1 182 ? -24.539 20.721 9.243 1.00 60.78 182 ASP A CA 1
ATOM 1483 C C . ASP A 1 182 ? -25.384 21.894 9.791 1.00 60.78 182 ASP A C 1
ATOM 1485 O O . ASP A 1 182 ? -25.249 22.270 10.962 1.00 60.78 182 ASP A O 1
ATOM 1489 N N . PRO A 1 183 ? -26.231 22.513 8.943 1.00 60.44 183 PRO A N 1
ATOM 1490 C CA . PRO A 1 183 ? -27.050 23.664 9.315 1.00 60.44 183 PRO A CA 1
ATOM 1491 C C . PRO A 1 183 ? -27.996 23.323 10.474 1.00 60.44 183 PRO A C 1
ATOM 1493 O O . PRO A 1 183 ? -28.379 22.168 10.629 1.00 60.44 183 PRO A O 1
ATOM 1496 N N . GLU A 1 184 ? -28.342 24.345 11.269 1.00 57.97 184 GLU A N 1
ATOM 1497 C CA . GLU A 1 184 ? -29.262 24.311 12.421 1.00 57.97 184 GLU A CA 1
ATOM 1498 C C . GLU A 1 184 ? -30.282 23.160 12.362 1.00 57.97 184 GLU A C 1
ATOM 1500 O O . GLU A 1 184 ? -31.000 23.038 11.370 1.00 57.97 184 GLU A O 1
ATOM 1505 N N . GLU A 1 185 ? -30.354 22.342 13.427 1.00 56.66 185 GLU A N 1
ATOM 1506 C CA . GLU A 1 185 ? -31.369 21.290 13.589 1.00 56.66 185 GLU A CA 1
ATOM 1507 C C . GLU A 1 185 ? -32.749 21.850 13.211 1.00 56.66 185 GLU A C 1
ATOM 1509 O O . GLU A 1 185 ? -33.296 22.691 13.927 1.00 56.66 185 GLU A O 1
ATOM 1514 N N . ASP A 1 186 ? -33.295 21.428 12.064 1.00 59.44 186 ASP A N 1
ATOM 1515 C CA . ASP A 1 186 ? -34.599 21.905 11.611 1.00 59.44 186 ASP A CA 1
ATOM 1516 C C . ASP A 1 186 ? -35.644 21.474 12.656 1.00 59.44 186 ASP A C 1
ATOM 1518 O O . ASP A 1 186 ? -35.848 20.271 12.850 1.00 59.44 186 ASP A O 1
ATOM 1522 N N . PRO A 1 187 ? -36.338 22.410 13.331 1.00 65.06 187 PRO A N 1
ATOM 1523 C CA . PRO A 1 187 ? -37.346 22.077 14.335 1.00 65.06 187 PRO A CA 1
ATOM 1524 C C . PRO A 1 187 ? -38.538 21.284 13.765 1.00 65.06 187 PRO A C 1
ATOM 1526 O O . PRO A 1 187 ? -39.355 20.775 14.534 1.00 65.06 187 PRO A O 1
ATOM 1529 N N . ASN A 1 188 ? -38.651 21.157 12.437 1.00 59.78 188 ASN A N 1
ATOM 1530 C CA . ASN A 1 188 ? -39.614 20.291 11.758 1.00 59.78 188 ASN A CA 1
ATOM 1531 C C . ASN A 1 188 ? -39.045 18.933 11.309 1.00 59.78 188 ASN A C 1
ATOM 1533 O O . ASN A 1 188 ? -39.809 18.117 10.781 1.00 59.78 188 ASN A O 1
ATOM 1537 N N . TYR A 1 189 ? -37.755 18.649 11.513 1.00 67.56 189 TYR A N 1
ATOM 1538 C CA . TYR A 1 189 ? -37.187 17.337 11.213 1.00 67.56 189 TYR A CA 1
ATOM 1539 C C . TYR A 1 189 ? -37.719 16.305 12.208 1.00 67.56 189 TYR A C 1
ATOM 1541 O O . TYR A 1 189 ? -37.402 16.311 13.398 1.00 67.56 189 TYR A O 1
ATOM 1549 N N . ARG A 1 190 ? -38.558 15.394 11.712 1.00 64.12 190 ARG A N 1
ATOM 1550 C CA . ARG A 1 190 ? -38.945 14.200 12.459 1.00 64.12 190 ARG A CA 1
ATOM 1551 C C . ARG A 1 190 ? -37.923 13.112 12.142 1.00 64.12 190 ARG A C 1
ATOM 1553 O O . ARG A 1 190 ? -37.822 12.752 10.969 1.00 64.12 190 ARG A O 1
ATOM 1560 N N . PRO A 1 191 ? -37.201 12.581 13.144 1.00 68.00 191 PRO A N 1
ATOM 1561 C CA . PRO A 1 191 ? -36.266 11.493 12.914 1.00 68.00 191 PRO A CA 1
ATOM 1562 C C . PRO A 1 191 ? -36.982 10.311 12.269 1.00 68.00 191 PRO A C 1
ATOM 1564 O O . PRO A 1 191 ? -38.177 10.083 12.516 1.00 68.00 191 PRO A O 1
ATOM 1567 N N . LEU A 1 192 ? -36.250 9.573 11.435 1.00 67.31 192 LEU A N 1
ATOM 1568 C CA . LEU A 1 192 ? -36.775 8.382 10.783 1.00 67.31 192 LEU A CA 1
ATOM 1569 C C . LEU A 1 192 ? -37.299 7.407 11.856 1.00 67.31 192 LEU A C 1
ATOM 1571 O O . LEU A 1 192 ? -36.750 7.369 12.959 1.00 67.31 192 LEU A O 1
ATOM 1575 N N . PRO A 1 193 ? -38.337 6.601 11.570 1.00 56.97 193 PRO A N 1
ATOM 1576 C CA . PRO A 1 193 ? -38.920 5.676 12.551 1.00 56.97 193 PRO A CA 1
ATOM 1577 C C . PRO A 1 193 ? -37.905 4.720 13.204 1.00 56.97 193 PRO A C 1
ATOM 1579 O O . PRO A 1 193 ? -38.143 4.200 14.287 1.00 56.97 193 PRO A O 1
ATOM 1582 N N . GLU A 1 194 ? -36.767 4.491 12.547 1.00 57.38 194 GLU A N 1
ATOM 1583 C CA . GLU A 1 194 ? -35.659 3.660 13.028 1.00 57.38 194 GLU A CA 1
ATOM 1584 C C . GLU A 1 194 ? -34.751 4.373 14.047 1.00 57.38 194 GLU A C 1
ATOM 1586 O O . GLU A 1 194 ? -34.102 3.709 14.852 1.00 57.38 194 GLU A O 1
ATOM 1591 N N . GLU A 1 195 ? -34.722 5.708 14.041 1.00 55.03 195 GLU A N 1
ATOM 1592 C CA . GLU A 1 195 ? -33.910 6.557 14.926 1.00 55.03 195 GLU A CA 1
ATOM 1593 C C . GLU A 1 195 ? -34.693 7.070 16.145 1.00 55.03 195 GLU A C 1
ATOM 1595 O O . GLU A 1 195 ? -34.108 7.660 17.053 1.00 55.03 195 GLU A O 1
ATOM 1600 N N . GLN A 1 196 ? -36.013 6.853 16.188 1.00 67.00 196 GLN A N 1
ATOM 1601 C CA . GLN A 1 196 ? -36.857 7.264 17.310 1.00 67.00 196 GLN A CA 1
ATOM 1602 C C . GLN A 1 196 ? -36.630 6.337 18.518 1.00 67.00 196 GLN A C 1
ATOM 1604 O O . GLN A 1 196 ? -36.984 5.154 18.465 1.00 67.00 196 GLN A O 1
ATOM 1609 N N . PRO A 1 197 ? -36.072 6.840 19.638 1.00 50.66 197 PRO A N 1
ATOM 1610 C CA . PRO A 1 197 ? -35.847 6.016 20.812 1.00 50.66 197 PRO A CA 1
ATOM 1611 C C . PRO A 1 197 ? -37.197 5.683 21.459 1.00 50.66 197 PRO A C 1
ATOM 1613 O O . PRO A 1 197 ? -37.838 6.552 22.045 1.00 50.66 197 PRO A O 1
ATOM 1616 N N . GLY A 1 198 ? -37.626 4.421 21.347 1.00 60.28 198 GLY A N 1
ATOM 1617 C CA . GLY A 1 198 ? -38.825 3.895 22.014 1.00 60.28 198 GLY A CA 1
ATOM 1618 C C . GLY A 1 198 ? -39.913 3.305 21.110 1.00 60.28 198 GLY A C 1
ATOM 1619 O O . GLY A 1 198 ? -40.961 2.943 21.636 1.00 60.28 198 GLY A O 1
ATOM 1620 N N . MET A 1 199 ? -39.703 3.189 19.793 1.00 51.09 199 MET A N 1
ATOM 1621 C CA . MET A 1 199 ? -40.677 2.552 18.897 1.00 51.09 199 MET A CA 1
ATOM 1622 C C . MET A 1 199 ? -40.410 1.044 18.775 1.00 51.09 199 MET A C 1
ATOM 1624 O O . MET A 1 199 ? -39.405 0.614 18.197 1.00 51.09 199 MET A O 1
ATOM 1628 N N . ASP A 1 200 ? -41.301 0.231 19.346 1.00 61.91 200 ASP A N 1
ATOM 1629 C CA . ASP A 1 200 ? -41.183 -1.224 19.296 1.00 61.91 200 ASP A CA 1
ATOM 1630 C C . ASP A 1 200 ? -41.277 -1.734 17.842 1.00 61.91 200 ASP A C 1
ATOM 1632 O O . ASP A 1 200 ? -41.997 -1.168 17.016 1.00 61.91 200 ASP A O 1
ATOM 1636 N N . PRO A 1 201 ? -40.580 -2.832 17.480 1.00 59.53 201 PRO A N 1
ATOM 1637 C CA . PRO A 1 201 ? -40.550 -3.352 16.106 1.00 59.53 201 PRO A CA 1
ATOM 1638 C C . PRO A 1 201 ? -41.921 -3.707 15.506 1.00 59.53 201 PRO A C 1
ATOM 1640 O O . PRO A 1 201 ? -42.016 -3.902 14.297 1.00 59.53 201 PRO A O 1
ATOM 1643 N N . VAL A 1 202 ? -42.960 -3.816 16.339 1.00 60.16 202 VAL A N 1
ATOM 1644 C CA . VAL A 1 202 ? -44.334 -4.168 15.950 1.00 60.16 202 VAL A CA 1
ATOM 1645 C C . VAL A 1 202 ? -45.049 -3.001 15.261 1.00 60.16 202 VAL A C 1
ATOM 1647 O O . VAL A 1 202 ? -45.823 -3.231 14.335 1.00 60.16 202 VAL A O 1
ATOM 1650 N N . ASP A 1 203 ? -44.723 -1.759 15.625 1.00 59.56 203 ASP A N 1
ATOM 1651 C CA . ASP A 1 203 ? -45.360 -0.553 15.075 1.00 59.56 203 ASP A CA 1
ATOM 1652 C C . ASP A 1 203 ? -44.751 -0.103 13.735 1.00 59.56 203 ASP A C 1
ATOM 1654 O O . ASP A 1 203 ? -45.214 0.852 13.121 1.00 59.56 203 ASP A O 1
ATOM 1658 N N . ARG A 1 204 ? -43.719 -0.804 13.241 1.00 57.97 204 ARG A N 1
ATOM 1659 C CA . ARG A 1 204 ? -43.048 -0.501 11.963 1.00 57.97 204 ARG A CA 1
ATOM 1660 C C . ARG A 1 204 ? -43.738 -1.083 10.723 1.00 57.97 204 ARG A C 1
ATOM 1662 O O . ARG A 1 204 ? -43.300 -0.790 9.614 1.00 57.97 204 ARG A O 1
ATOM 1669 N N . GLN A 1 205 ? -44.748 -1.942 10.884 1.00 51.84 205 GLN A N 1
ATOM 1670 C CA . GLN A 1 205 ? -45.362 -2.703 9.780 1.00 51.84 205 GLN A CA 1
ATOM 1671 C C . GLN A 1 205 ? -46.868 -2.454 9.575 1.00 51.84 205 GLN A C 1
ATOM 1673 O O . GLN A 1 205 ? -47.490 -3.180 8.797 1.00 51.84 205 GLN A O 1
ATOM 1678 N N . GLN A 1 206 ? -47.451 -1.454 10.239 1.00 43.72 206 GLN A N 1
ATOM 1679 C CA . GLN A 1 206 ? -48.822 -0.981 9.988 1.00 43.72 206 GLN A CA 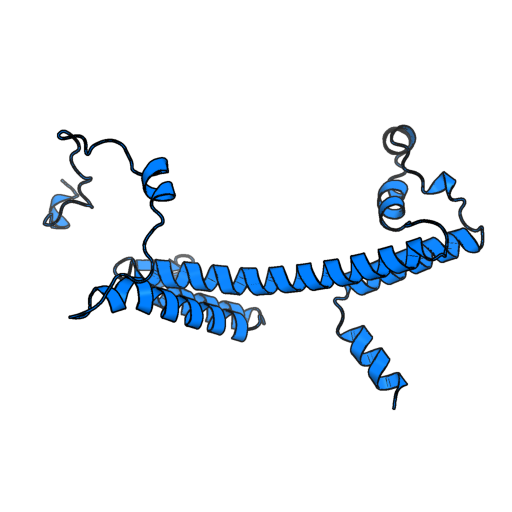1
ATOM 1680 C C . GLN A 1 206 ? -48.794 0.363 9.266 1.00 43.72 206 GLN A C 1
ATOM 1682 O O . GLN A 1 206 ? -49.672 0.563 8.397 1.00 43.72 206 GLN A O 1
#

Secondary structure (DSSP, 8-state):
-HHHHHHHHHHHS-HHHHHHHHHHHHHHHHHHTTSS-HHHHS--HHHHHHH--THHHHHHHH---SSSHHHHHHHHHHHHHHHHHHHHHHHHHHHHHHHHHHHHHH-TTPEEEETTTEEEEGGGHHHHHHHHHHHTT--HHHHHHHHHHHHHHHIIIIISTTSTT---SSPPPHHHHHHHPPS---TT-PPPTTTSTT--TTTT--

pLDDT: mean 78.1, std 11.95, range [43.72, 95.12]

Sequence (206 aa):
MAQRGLAAEFWQVPAVTRAYTAACVLTTAAVQLELITPFQLYFNPDLIFRKFQVWRLVTNFLFFGPLGFSFFFNMLFLFQLFGLLASLFFLGQAFTIMLVYVWSRRNPDLRMNFFGLLNFQAPFLPWVLMGFSLLLGNSVLVDLLGIAVGHIYYFLEDVFPNQPGGKKLLLTPSFLKLIFDDPEEDPNYRPLPEEQPGMDPVDRQQ

Nearest PDB structures (foldseek):
  7y4w-assembly1_W  TM=4.647E-01  e=5.090E-07  Homo sapiens
  7y53-assembly1_Y  TM=4.469E-01  e=5.968E-07  Homo sapiens
  7y59-assembly1_X  TM=4.040E-01  e=6.293E-07  Homo sapiens
  7y59-assembly1_W  TM=3.495E-01  e=2.196E-05  Homo sapiens
  6vjz-assembly1_C  TM=4.094E-01  e=1.492E-02  Saccharomyces cerevisiae

Organism: Phascolarctos cinereus (NCBI:txid38626)

Radius of gyration: 28.08 Å; Cα contacts (8 Å, |Δi|>4): 144; chains: 1; bounding box: 78×44×74 Å

InterPro domains:
  IPR007599 Derlin [PF04511] (80-174)
  IPR035952 Rhomboid-like superfamily [SSF144091] (10-162)